Protein AF-A0A4W6CX32-F1 (afdb_monomer)

Foldseek 3Di:
DVLLPPPVVVVCVVPVDLCPVLVNVLSVLVVVLVVLLCLLVVLVVLLCPPPDPDPPVVCCVLNVLSVVLSVLVNVLSCVQSVVCNVPVPDGLCVDPVSVVVNVVSVVSSVVSVVVSVVSSVVSVVSSVVVVVVVVVVLVVDDPVVSVVSVVVVVVVVVVVVVVVVVVVVVVVVVVVVVVVVVVVVVVVVVVD

Mean predicted aligned error: 9.98 Å

Solvent-accessible surface area (backbone atoms only — not comparable to full-atom values): 10834 Å² total; per-residue (Å²): 110,74,80,74,71,54,71,63,70,65,55,50,78,81,41,91,58,80,60,53,64,60,52,51,53,51,55,51,49,54,50,51,47,51,51,54,45,48,52,52,52,56,46,49,53,68,53,35,82,82,79,62,86,86,56,71,75,74,49,45,62,62,45,47,43,48,55,48,28,48,50,50,49,50,53,48,51,47,59,55,57,51,48,36,71,80,33,79,82,60,54,54,74,78,37,75,66,44,35,55,53,50,52,50,50,53,52,54,32,50,53,37,53,51,54,49,51,55,51,50,52,50,45,51,53,51,36,53,51,51,52,54,58,48,59,74,55,44,84,82,47,61,68,73,61,42,54,53,53,51,51,54,54,47,53,53,52,50,55,52,49,55,49,52,50,51,52,49,50,53,52,51,52,50,51,53,50,51,64,58,46,52,62,51,53,54,56,51,69,76,74,111

Organism: Lates calcarifer (NCBI:txid8187)

InterPro domains:
  IPR009551 Protein wntless [PTHR13449] (1-180)
  IPR047843 Wntless-like, transmembrane domain [PF06664] (1-180)

Radius of gyration: 22.64 Å; Cα contacts (8 Å, |Δi|>4): 82; chains: 1; bounding box: 62×41×59 Å

Structure (mmCIF, N/CA/C/O backbone):
data_AF-A0A4W6CX32-F1
#
_entry.id   AF-A0A4W6CX32-F1
#
loop_
_atom_site.group_PDB
_atom_site.id
_atom_site.type_symbol
_atom_site.label_atom_id
_atom_site.label_alt_id
_atom_site.label_comp_id
_atom_site.label_asym_id
_atom_site.label_entity_id
_atom_site.label_seq_id
_atom_site.pdbx_PDB_ins_code
_atom_site.Cartn_x
_atom_site.Cartn_y
_atom_site.Cartn_z
_atom_site.occupancy
_atom_site.B_iso_or_equiv
_atom_site.auth_seq_id
_atom_site.auth_comp_id
_atom_site.auth_asym_id
_atom_site.auth_atom_id
_atom_site.pdbx_PDB_model_num
ATOM 1 N N . MET A 1 1 ? -9.555 -10.035 -4.864 1.00 56.34 1 MET A N 1
ATOM 2 C CA . MET A 1 1 ? -9.476 -11.481 -4.558 1.00 56.34 1 MET A CA 1
ATOM 3 C C . MET A 1 1 ? -9.787 -12.336 -5.776 1.00 56.34 1 MET A C 1
ATOM 5 O O . MET A 1 1 ? -8.928 -13.108 -6.162 1.00 56.34 1 MET A O 1
ATOM 9 N N . THR A 1 2 ? -10.938 -12.167 -6.438 1.00 63.59 2 THR A N 1
ATOM 10 C CA . THR A 1 2 ? -11.295 -12.941 -7.649 1.00 63.59 2 THR A CA 1
ATOM 11 C C . THR A 1 2 ? -10.277 -12.820 -8.781 1.00 63.59 2 THR A C 1
ATOM 13 O O . THR A 1 2 ? -9.952 -13.821 -9.397 1.00 63.59 2 THR A O 1
ATOM 16 N N . PHE A 1 3 ? -9.711 -11.631 -8.996 1.00 60.34 3 PHE A N 1
ATOM 17 C CA . PHE A 1 3 ? -8.706 -11.396 -10.038 1.00 60.34 3 PHE A CA 1
ATOM 18 C C . PHE A 1 3 ? -7.352 -12.096 -9.779 1.00 60.34 3 PHE A C 1
ATOM 20 O O . PHE A 1 3 ? -6.662 -12.444 -10.726 1.00 60.34 3 PHE A O 1
ATOM 27 N N . LEU A 1 4 ? -6.991 -12.348 -8.511 1.00 61.19 4 LEU A N 1
ATOM 28 C CA . LEU A 1 4 ? -5.746 -13.029 -8.104 1.00 61.19 4 LEU A CA 1
ATOM 29 C C . LEU A 1 4 ? -5.808 -14.547 -8.301 1.00 61.19 4 LEU A C 1
ATOM 31 O O . LEU A 1 4 ? -4.801 -15.158 -8.616 1.00 61.19 4 LEU A O 1
ATOM 35 N N . ASN A 1 5 ? -6.996 -15.132 -8.140 1.00 69.75 5 ASN A N 1
ATOM 36 C CA . ASN A 1 5 ? -7.218 -16.574 -8.258 1.00 69.75 5 ASN A CA 1
ATOM 37 C C . ASN A 1 5 ? -7.551 -17.025 -9.685 1.00 69.75 5 ASN A C 1
ATOM 39 O O . ASN A 1 5 ? -7.906 -18.187 -9.875 1.00 69.75 5 ASN A O 1
ATOM 43 N N . VAL A 1 6 ? -7.503 -16.131 -10.678 1.00 72.12 6 VAL A N 1
ATOM 44 C CA . VAL A 1 6 ? -7.654 -16.557 -12.071 1.00 72.12 6 VAL A CA 1
ATOM 45 C C . VAL A 1 6 ? -6.381 -17.318 -12.452 1.00 72.12 6 VAL A C 1
ATOM 47 O O . VAL A 1 6 ? -5.311 -16.712 -12.376 1.00 72.12 6 VAL A O 1
ATOM 50 N N . PRO A 1 7 ? -6.485 -18.599 -12.858 1.00 68.56 7 PRO A N 1
ATOM 51 C CA . PRO A 1 7 ? -5.348 -19.448 -13.205 1.00 68.56 7 PRO A CA 1
ATOM 52 C C . PRO A 1 7 ? -4.779 -19.065 -14.583 1.00 68.56 7 PRO A C 1
ATOM 54 O O . PRO A 1 7 ? -4.798 -19.856 -15.525 1.00 68.56 7 PRO A O 1
ATOM 57 N N . VAL A 1 8 ? -4.329 -17.816 -14.729 1.00 63.44 8 VAL A N 1
ATOM 58 C CA . VAL A 1 8 ? -3.745 -17.279 -15.972 1.00 63.44 8 VAL A CA 1
ATOM 59 C C . VAL A 1 8 ? -2.423 -17.983 -16.289 1.00 63.44 8 VAL A C 1
ATOM 61 O O . VAL A 1 8 ? -2.036 -18.088 -17.446 1.00 63.44 8 VAL A O 1
ATOM 64 N N . GLU A 1 9 ? -1.776 -18.564 -15.285 1.00 65.69 9 GLU A N 1
ATOM 65 C CA . GLU A 1 9 ? -0.532 -19.316 -15.413 1.00 65.69 9 GLU A CA 1
ATOM 66 C C . GLU A 1 9 ? -0.722 -20.593 -16.256 1.00 65.69 9 GLU A C 1
ATOM 68 O O . GLU A 1 9 ? 0.199 -21.033 -16.942 1.00 65.69 9 GLU A O 1
ATOM 73 N N . TRP A 1 10 ? -1.940 -21.151 -16.308 1.00 67.44 10 TRP A N 1
ATOM 74 C CA . TRP A 1 10 ? -2.248 -22.306 -17.161 1.00 67.44 10 TRP A CA 1
ATOM 75 C C . TRP A 1 10 ? -2.251 -21.963 -18.654 1.00 67.44 10 TRP A C 1
ATOM 77 O O . TRP A 1 10 ? -2.001 -22.840 -19.478 1.00 67.44 10 TRP A O 1
ATOM 87 N N . LEU A 1 11 ? -2.472 -20.695 -19.018 1.00 63.41 11 LEU A N 1
ATOM 88 C CA . LEU A 1 11 ? -2.321 -20.231 -20.402 1.00 63.41 11 LEU A CA 1
ATOM 89 C C . LEU A 1 11 ? -0.849 -20.214 -20.843 1.00 63.41 11 LEU A C 1
ATOM 91 O O . LEU A 1 11 ? -0.574 -20.418 -22.025 1.00 63.41 11 LEU A O 1
ATOM 95 N N . SER A 1 12 ? 0.096 -20.078 -19.907 1.00 62.12 12 SER A N 1
ATOM 96 C CA . SER A 1 12 ? 1.533 -20.140 -20.204 1.00 62.12 12 SER A CA 1
ATOM 97 C C . SER A 1 12 ? 2.043 -21.546 -20.527 1.00 62.12 12 SER A C 1
ATOM 99 O O . SER A 1 12 ? 3.142 -21.672 -21.060 1.00 62.12 12 SER A O 1
ATOM 101 N N . LEU A 1 13 ? 1.274 -22.605 -20.241 1.00 61.94 13 LEU A N 1
ATOM 102 C CA . LEU A 1 13 ? 1.626 -23.976 -20.641 1.00 61.94 13 LEU A CA 1
ATOM 103 C C . LEU A 1 13 ? 1.456 -24.209 -22.153 1.00 61.94 13 LEU A C 1
ATOM 105 O O . LEU A 1 13 ? 2.028 -25.157 -22.684 1.00 61.94 13 LEU A O 1
ATOM 109 N N . GLY A 1 14 ? 0.663 -23.373 -22.838 1.00 63.78 14 GLY A N 1
ATOM 110 C CA . GLY A 1 14 ? 0.417 -23.469 -24.283 1.00 63.78 14 GLY A CA 1
ATOM 111 C C . GLY A 1 14 ? 1.036 -22.345 -25.119 1.00 63.78 14 GLY A C 1
ATOM 112 O O . GLY A 1 14 ? 1.185 -22.506 -26.328 1.00 63.78 14 GLY A O 1
ATOM 113 N N . LEU A 1 15 ? 1.385 -21.212 -24.504 1.00 59.75 15 LEU A N 1
ATOM 114 C CA . LEU A 1 15 ? 1.969 -20.040 -25.159 1.00 59.75 15 LEU A CA 1
ATOM 115 C C . LEU A 1 15 ? 3.111 -19.498 -24.291 1.00 59.75 15 LEU A C 1
ATOM 117 O O . LEU A 1 15 ? 2.882 -19.112 -23.148 1.00 59.75 15 LEU A O 1
ATOM 121 N N . GLU A 1 16 ? 4.331 -19.431 -24.829 1.00 62.97 16 GLU A N 1
ATOM 122 C CA . GLU A 1 16 ? 5.480 -18.815 -24.149 1.00 62.97 16 GLU A CA 1
ATOM 123 C C . GLU A 1 16 ? 5.312 -17.285 -24.110 1.00 62.97 16 GLU A C 1
ATOM 125 O O . GLU A 1 16 ? 5.822 -16.544 -24.951 1.00 62.97 16 GLU A O 1
ATOM 130 N N . TRP A 1 17 ? 4.526 -16.787 -23.155 1.00 66.12 17 TRP A N 1
ATOM 131 C CA . TRP A 1 17 ? 4.308 -15.355 -22.966 1.00 66.12 17 TRP A CA 1
ATOM 132 C C . TRP A 1 17 ? 5.306 -14.769 -21.976 1.00 66.12 17 TRP A C 1
ATOM 134 O O . TRP A 1 17 ? 5.168 -14.894 -20.761 1.00 66.12 17 TRP A O 1
ATOM 144 N N . THR A 1 18 ? 6.273 -14.028 -22.508 1.00 67.88 18 THR A N 1
ATOM 145 C CA . THR A 1 18 ? 7.292 -13.317 -21.725 1.00 67.88 18 THR A CA 1
ATOM 146 C C . THR A 1 18 ? 6.691 -12.285 -20.752 1.00 67.88 18 THR A C 1
ATOM 148 O O . THR A 1 18 ? 7.249 -12.051 -19.684 1.00 67.88 18 THR A O 1
ATOM 151 N N . TRP A 1 19 ? 5.501 -11.740 -21.046 1.00 71.94 19 TRP A N 1
ATOM 152 C CA . TRP A 1 19 ? 4.783 -10.738 -20.233 1.00 71.94 19 TRP A CA 1
ATOM 153 C C . TRP A 1 19 ? 4.125 -11.286 -18.953 1.00 71.94 19 TRP A C 1
ATOM 155 O O . TRP A 1 19 ? 3.588 -10.500 -18.169 1.00 71.94 19 TRP A O 1
ATOM 165 N N . MET A 1 20 ? 4.137 -12.605 -18.725 1.00 75.25 20 MET A N 1
ATOM 166 C CA . MET A 1 20 ? 3.423 -13.222 -17.599 1.00 75.25 20 MET A CA 1
ATOM 167 C C . MET A 1 20 ? 3.922 -12.727 -16.234 1.00 75.25 20 MET A C 1
ATOM 169 O O . MET A 1 20 ? 3.110 -12.409 -15.369 1.00 75.25 20 MET A O 1
ATOM 173 N N . LEU A 1 21 ? 5.241 -12.592 -16.073 1.00 76.31 21 LEU A N 1
ATOM 174 C CA . LEU A 1 21 ? 5.864 -12.098 -14.839 1.00 76.31 21 LEU A CA 1
ATOM 175 C C . LEU A 1 21 ? 5.380 -10.684 -14.491 1.00 76.31 21 LEU A C 1
ATOM 177 O O . LEU A 1 21 ? 4.942 -10.428 -13.375 1.00 76.31 21 LEU A O 1
ATOM 181 N N . LEU A 1 22 ? 5.380 -9.788 -15.482 1.00 80.25 22 LEU A N 1
ATOM 182 C CA . LEU A 1 22 ? 4.948 -8.401 -15.311 1.00 80.25 22 LEU A CA 1
ATOM 183 C C . LEU A 1 22 ? 3.461 -8.320 -14.939 1.00 80.25 22 LEU A C 1
ATOM 185 O O . LEU A 1 22 ? 3.058 -7.516 -14.098 1.00 80.25 22 LEU A O 1
ATOM 189 N N . PHE A 1 23 ? 2.631 -9.160 -15.559 1.00 82.56 23 PHE A N 1
ATOM 190 C CA . PHE A 1 23 ? 1.206 -9.222 -15.250 1.00 82.56 23 PHE A CA 1
ATOM 191 C C . PHE A 1 23 ? 0.944 -9.696 -13.812 1.00 82.56 23 PHE A C 1
ATOM 193 O O . PHE A 1 23 ? 0.061 -9.158 -13.137 1.00 82.56 23 PHE A O 1
ATOM 200 N N . GLU A 1 24 ? 1.719 -10.667 -13.326 1.00 82.31 24 GLU A N 1
ATOM 201 C CA . GLU A 1 24 ? 1.629 -11.146 -11.949 1.00 82.31 24 GLU A CA 1
ATOM 202 C C . GLU A 1 24 ? 2.014 -10.061 -10.933 1.00 82.31 24 GLU A C 1
ATOM 204 O O . GLU A 1 24 ? 1.258 -9.830 -9.981 1.00 82.31 24 GLU A O 1
ATOM 209 N N . ASP A 1 25 ? 3.105 -9.325 -11.175 1.00 84.25 25 ASP A N 1
ATOM 210 C CA . ASP A 1 25 ? 3.525 -8.222 -10.302 1.00 84.25 25 ASP A CA 1
ATOM 211 C C . ASP A 1 25 ? 2.448 -7.129 -10.223 1.00 84.25 25 ASP A C 1
ATOM 213 O O . ASP A 1 25 ? 2.084 -6.678 -9.135 1.00 84.25 25 ASP A O 1
ATOM 217 N N . VAL A 1 26 ? 1.867 -6.736 -11.366 1.00 86.50 26 VAL A N 1
ATOM 218 C CA . VAL A 1 26 ? 0.794 -5.726 -11.424 1.00 86.50 26 VAL A CA 1
ATOM 219 C C . VAL A 1 26 ? -0.443 -6.203 -10.661 1.00 86.50 26 VAL A C 1
ATOM 221 O O . VAL A 1 26 ? -1.036 -5.447 -9.883 1.00 86.50 26 VAL A O 1
ATOM 224 N N . ARG A 1 27 ? -0.832 -7.470 -10.839 1.00 86.44 27 ARG A N 1
ATOM 225 C CA . ARG A 1 27 ? -1.966 -8.090 -10.140 1.00 86.44 27 ARG A CA 1
ATOM 226 C C . ARG A 1 27 ? -1.766 -8.062 -8.623 1.00 86.44 27 ARG A C 1
ATOM 228 O O . ARG A 1 27 ? -2.686 -7.696 -7.883 1.00 86.44 27 ARG A O 1
ATOM 235 N N . GLN A 1 28 ? -0.572 -8.416 -8.163 1.00 84.81 28 GLN A N 1
ATOM 236 C CA . GLN A 1 28 ? -0.207 -8.397 -6.752 1.00 84.81 28 GLN A CA 1
ATOM 237 C C . GLN A 1 28 ? -0.118 -6.960 -6.202 1.00 84.81 28 GLN A C 1
ATOM 239 O O . GLN A 1 28 ? -0.635 -6.682 -5.116 1.00 84.81 28 GLN A O 1
ATOM 244 N N . GLY A 1 29 ? 0.423 -6.017 -6.976 1.00 88.62 29 GLY A N 1
ATOM 245 C CA . GLY A 1 29 ? 0.491 -4.596 -6.628 1.00 88.62 29 GLY A CA 1
ATOM 246 C C . GLY A 1 29 ? -0.887 -3.956 -6.429 1.00 88.62 29 GLY A C 1
ATOM 247 O O . GLY A 1 29 ? -1.129 -3.295 -5.413 1.00 88.62 29 GLY A O 1
ATOM 248 N N . ILE A 1 30 ? -1.837 -4.213 -7.336 1.00 88.62 30 ILE A N 1
ATOM 249 C CA . ILE A 1 30 ? -3.231 -3.746 -7.210 1.00 88.62 30 ILE A CA 1
ATOM 250 C C . ILE A 1 30 ? -3.882 -4.313 -5.944 1.00 88.62 30 ILE A C 1
ATOM 252 O O . ILE A 1 30 ? -4.608 -3.607 -5.233 1.00 88.62 30 ILE A O 1
ATOM 256 N N . PHE A 1 31 ? -3.616 -5.582 -5.636 1.00 89.12 31 PHE A N 1
ATOM 257 C CA . PHE A 1 31 ? -4.140 -6.217 -4.437 1.00 89.12 31 PHE A CA 1
ATOM 258 C C . PHE A 1 31 ? -3.619 -5.558 -3.156 1.00 89.12 31 PHE A C 1
ATOM 260 O O . PHE A 1 31 ? -4.421 -5.210 -2.284 1.00 89.12 31 PHE A O 1
ATOM 267 N N . TYR A 1 32 ? -2.309 -5.319 -3.058 1.00 89.25 32 TYR A N 1
ATOM 268 C CA . TYR A 1 32 ? -1.724 -4.636 -1.905 1.00 89.25 32 TYR A CA 1
ATOM 269 C C . TYR A 1 32 ? -2.211 -3.194 -1.769 1.00 89.25 32 TYR A C 1
ATOM 271 O O . TYR A 1 32 ? -2.589 -2.788 -0.671 1.00 89.25 32 TYR A O 1
ATOM 279 N N . SER A 1 33 ? -2.302 -2.446 -2.873 1.00 90.00 33 SER A N 1
ATOM 280 C CA . SER A 1 33 ? -2.857 -1.086 -2.871 1.00 90.00 33 SER A CA 1
ATOM 281 C C . SER A 1 33 ? -4.304 -1.067 -2.355 1.00 90.00 33 SER A C 1
ATOM 283 O O . SER A 1 33 ? -4.655 -0.275 -1.479 1.00 90.00 33 SER A O 1
ATOM 285 N N . THR A 1 34 ? -5.133 -2.019 -2.797 1.00 89.88 34 THR A N 1
ATOM 286 C CA . THR A 1 34 ? -6.518 -2.175 -2.317 1.00 89.88 34 THR A CA 1
ATOM 287 C C . THR A 1 34 ? -6.570 -2.505 -0.825 1.00 89.88 34 THR A C 1
ATOM 289 O O . THR A 1 34 ? -7.379 -1.931 -0.095 1.00 89.88 34 THR A O 1
ATOM 292 N N . LEU A 1 35 ? -5.705 -3.408 -0.354 1.00 90.00 35 LEU A N 1
ATOM 293 C CA . LEU A 1 35 ? -5.627 -3.788 1.055 1.00 90.00 35 LEU A CA 1
ATOM 294 C C . LEU A 1 35 ? -5.217 -2.592 1.925 1.00 90.00 35 LEU A C 1
ATOM 296 O O . LEU A 1 35 ? -5.848 -2.339 2.948 1.00 90.00 35 LEU A O 1
ATOM 300 N N . PHE A 1 36 ? -4.225 -1.807 1.506 1.00 90.00 36 PHE A N 1
ATOM 301 C CA . PHE A 1 36 ? -3.807 -0.602 2.225 1.00 90.00 36 PHE A CA 1
ATOM 302 C C . PHE A 1 36 ? -4.898 0.477 2.264 1.00 90.00 36 PHE A C 1
ATOM 304 O O . PHE A 1 36 ? -5.175 1.042 3.326 1.00 90.00 36 PHE A O 1
ATOM 311 N N . CYS A 1 37 ? -5.596 0.706 1.149 1.00 89.62 37 CYS A N 1
ATOM 312 C CA . CYS A 1 37 ? -6.765 1.587 1.114 1.00 89.62 37 CYS A CA 1
ATOM 313 C C . CYS A 1 37 ? -7.873 1.106 2.064 1.00 89.62 37 CYS A C 1
ATOM 315 O O . CYS A 1 37 ? -8.440 1.908 2.810 1.00 89.62 37 CYS A O 1
ATOM 317 N N . PHE A 1 38 ? -8.148 -0.202 2.087 1.00 89.94 38 PHE A N 1
ATOM 318 C CA . PHE A 1 38 ? -9.113 -0.801 3.005 1.00 89.94 38 PHE A CA 1
ATOM 319 C C . PHE A 1 38 ? -8.757 -0.518 4.471 1.00 89.94 38 PHE A C 1
ATOM 321 O O . PHE A 1 38 ? -9.634 -0.106 5.226 1.00 89.94 38 PHE A O 1
ATOM 328 N N . TRP A 1 39 ? -7.490 -0.666 4.870 1.00 88.88 39 TRP A N 1
ATOM 329 C CA . TRP A 1 39 ? -7.057 -0.401 6.248 1.00 88.88 39 TRP A CA 1
ATOM 330 C C . TRP A 1 39 ? -7.263 1.050 6.676 1.00 88.88 39 TRP A C 1
ATOM 332 O O . TRP A 1 39 ? -7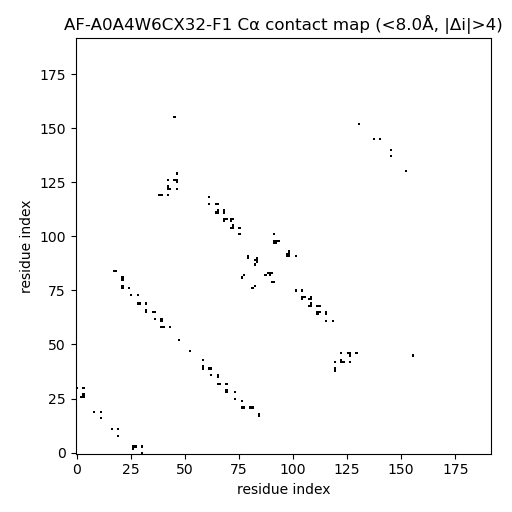.783 1.287 7.767 1.00 88.88 39 TRP A O 1
ATOM 342 N N . ILE A 1 40 ? -6.920 2.020 5.822 1.00 87.88 40 ILE A N 1
ATOM 343 C CA . ILE A 1 40 ? -7.165 3.441 6.116 1.00 87.88 40 ILE A CA 1
ATOM 344 C C . ILE A 1 40 ? -8.656 3.705 6.306 1.00 87.88 40 ILE A C 1
ATOM 346 O O . ILE A 1 40 ? -9.049 4.290 7.316 1.00 87.88 40 ILE A O 1
ATOM 350 N N . ILE A 1 41 ? -9.486 3.274 5.352 1.00 86.31 41 ILE A N 1
ATOM 351 C CA . ILE A 1 41 ? -10.928 3.542 5.381 1.00 86.31 41 ILE A CA 1
ATOM 352 C C . ILE A 1 41 ? -11.560 2.862 6.599 1.00 86.31 41 ILE A C 1
ATOM 354 O O . ILE A 1 41 ? -12.323 3.487 7.333 1.00 86.31 41 ILE A O 1
ATOM 358 N N . PHE A 1 42 ? -11.189 1.610 6.871 1.00 85.12 42 PHE A N 1
ATOM 359 C CA . PHE A 1 42 ? -11.695 0.847 8.007 1.00 85.12 42 PHE A CA 1
ATOM 360 C C . PHE A 1 42 ? -11.327 1.484 9.355 1.00 85.12 42 PHE A C 1
ATOM 362 O O . PHE A 1 42 ? -12.190 1.620 10.228 1.00 85.12 42 PHE A O 1
ATOM 369 N N . CYS A 1 43 ? -10.067 1.901 9.532 1.00 82.12 43 CYS A N 1
ATOM 370 C CA . CYS A 1 43 ? -9.624 2.606 10.736 1.00 82.12 43 CYS A CA 1
ATOM 371 C C . CYS A 1 43 ? -10.249 4.004 10.858 1.00 82.12 43 CYS A C 1
ATOM 373 O O . CYS A 1 43 ? -10.549 4.434 11.971 1.00 82.12 43 CYS A O 1
ATOM 375 N N . GLY A 1 44 ? -10.456 4.704 9.740 1.00 80.25 44 GLY A N 1
ATOM 376 C CA . GLY A 1 44 ? -11.073 6.031 9.698 1.00 80.25 44 GLY A CA 1
ATOM 377 C C . GLY A 1 44 ? -12.540 6.009 10.108 1.00 80.25 44 GLY A C 1
ATOM 378 O O . GLY A 1 44 ? -12.940 6.757 10.997 1.00 80.25 44 GLY A O 1
ATOM 379 N N . GLU A 1 45 ? -13.322 5.088 9.548 1.00 79.38 45 GLU A N 1
ATOM 380 C CA . GLU A 1 45 ? -14.741 4.935 9.889 1.00 79.38 45 GLU A CA 1
ATOM 381 C C . GLU A 1 45 ? -14.942 4.588 11.374 1.00 79.38 45 GLU A C 1
ATOM 383 O O . GLU A 1 45 ? -15.785 5.184 12.044 1.00 79.38 45 GLU A O 1
ATOM 388 N N . HIS A 1 46 ? -14.111 3.702 11.939 1.00 76.38 46 HIS A N 1
ATOM 389 C CA . HIS A 1 46 ? -14.178 3.359 13.368 1.00 76.38 46 HIS A CA 1
ATOM 390 C C . HIS A 1 46 ? -13.727 4.495 14.301 1.00 76.38 46 HIS A C 1
ATOM 392 O O . HIS A 1 46 ? -1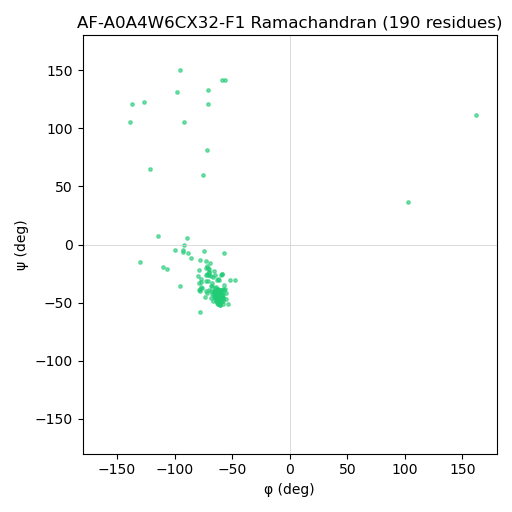4.100 4.504 15.475 1.00 76.38 46 HIS A O 1
ATOM 398 N N . LEU A 1 47 ? -12.940 5.458 13.810 1.00 70.06 47 LEU A N 1
ATOM 399 C CA . LEU A 1 47 ? -12.592 6.663 14.562 1.00 70.06 47 LEU A CA 1
ATOM 400 C C . LEU A 1 47 ? -13.755 7.672 14.581 1.00 70.06 47 LEU A C 1
ATOM 402 O O . LEU A 1 47 ? -13.976 8.337 15.595 1.00 70.06 47 LEU A O 1
ATOM 406 N N . MET A 1 48 ? -14.492 7.777 13.470 1.00 55.03 48 MET A N 1
ATOM 407 C CA . MET A 1 48 ? -15.462 8.848 13.214 1.00 55.03 48 MET A CA 1
ATOM 408 C C . MET A 1 48 ? -16.888 8.570 13.724 1.00 55.03 48 MET A C 1
ATOM 410 O O . MET A 1 48 ? -17.704 9.496 13.741 1.00 55.03 48 MET A O 1
ATOM 414 N N . ASP A 1 49 ? -17.188 7.357 14.211 1.00 57.66 49 ASP A N 1
ATOM 415 C CA . ASP A 1 49 ? -18.517 6.955 14.732 1.00 57.66 49 ASP A CA 1
ATOM 416 C C . ASP A 1 49 ? -19.033 7.843 15.894 1.00 57.66 49 ASP A C 1
ATOM 418 O O . ASP A 1 49 ? -20.185 7.756 16.311 1.00 57.66 49 ASP A O 1
ATOM 422 N N . GLN A 1 50 ? -18.199 8.755 16.407 1.00 53.25 50 GLN A N 1
ATOM 423 C CA . GLN A 1 50 ? -18.538 9.703 17.469 1.00 53.25 50 GLN A CA 1
ATOM 424 C C . GLN A 1 50 ? -18.734 11.170 17.040 1.00 53.25 50 GLN A C 1
ATOM 426 O O . GLN A 1 50 ? -19.366 11.891 17.807 1.00 53.25 50 GLN A O 1
ATOM 431 N N . SER A 1 51 ? -18.225 11.654 15.891 1.00 50.25 51 SER A N 1
ATOM 432 C CA . SER A 1 51 ? -18.063 13.118 15.704 1.00 50.25 51 SER A CA 1
ATOM 433 C C . SER A 1 51 ? -18.613 13.765 14.431 1.00 50.25 51 SER A C 1
ATOM 435 O O . SER A 1 51 ? -18.711 14.983 14.446 1.00 50.25 51 SER A O 1
ATOM 437 N N . GLN A 1 52 ? -18.967 13.044 13.368 1.00 47.78 52 GLN A N 1
ATOM 438 C CA . GLN A 1 52 ? -19.778 13.504 12.218 1.00 47.78 52 GLN A CA 1
ATOM 439 C C . GLN A 1 52 ? -19.528 12.508 11.090 1.00 47.78 52 GLN A C 1
ATOM 441 O O . GLN A 1 52 ? -18.432 12.438 10.533 1.00 47.78 52 GLN A O 1
ATOM 446 N N . ARG A 1 53 ? -20.556 11.732 10.745 1.00 45.28 53 ARG A N 1
ATOM 447 C CA . ARG A 1 53 ? -20.567 10.981 9.491 1.00 45.28 53 ARG A CA 1
ATOM 448 C C . ARG A 1 53 ? -20.434 11.984 8.346 1.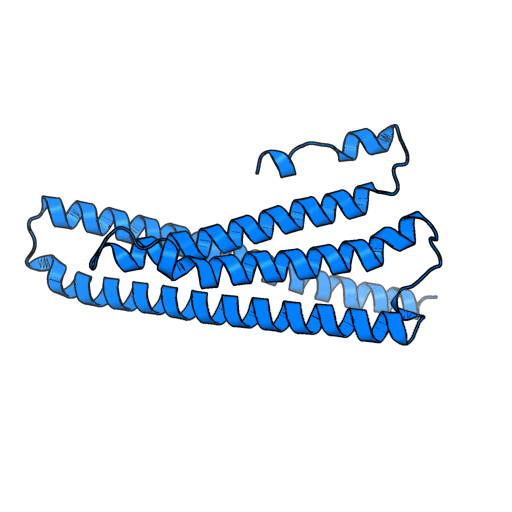00 45.28 53 ARG A C 1
ATOM 450 O O . ARG A 1 53 ? -21.075 13.030 8.393 1.00 45.28 53 ARG A O 1
ATOM 457 N N . ASN A 1 54 ? -19.671 11.616 7.317 1.00 49.19 54 ASN A N 1
ATOM 458 C CA . ASN A 1 54 ? -19.692 12.228 5.982 1.00 49.19 54 ASN A CA 1
ATOM 459 C C . ASN A 1 54 ? -18.573 13.217 5.588 1.00 49.19 54 ASN A C 1
ATOM 461 O O . ASN A 1 54 ? -18.801 14.125 4.791 1.00 49.19 54 ASN A O 1
ATOM 465 N N . ARG A 1 55 ? -17.326 12.998 6.023 1.00 60.12 55 ARG A N 1
ATOM 466 C CA . ARG A 1 55 ? -16.160 13.559 5.311 1.00 60.12 55 ARG A CA 1
ATOM 467 C C . ARG A 1 55 ? -15.190 12.475 4.846 1.00 60.12 55 ARG A C 1
ATOM 469 O O . ARG A 1 55 ? -14.026 12.476 5.228 1.00 60.12 55 ARG A O 1
ATOM 476 N N . LEU A 1 56 ? -15.642 11.614 3.929 1.00 57.41 56 LEU A N 1
ATOM 477 C CA . LEU A 1 56 ? -14.746 10.819 3.066 1.00 57.41 56 LEU A CA 1
ATOM 478 C C . LEU A 1 56 ? -13.644 11.699 2.434 1.00 57.41 56 LEU A C 1
ATOM 480 O O . LEU A 1 56 ? -12.507 11.266 2.277 1.00 57.41 56 LEU A O 1
ATOM 484 N N . SER A 1 57 ? -13.954 12.977 2.186 1.00 62.22 57 SER A N 1
ATOM 485 C CA . SER A 1 57 ? -13.004 13.996 1.729 1.00 62.22 57 SER A CA 1
ATOM 486 C C . SER A 1 57 ? -11.805 14.228 2.664 1.00 62.22 57 SER A C 1
ATOM 488 O O . SER A 1 57 ? -10.766 14.658 2.177 1.00 62.22 57 SER A O 1
ATOM 490 N N . VAL A 1 58 ? -11.903 13.957 3.973 1.00 70.06 58 VAL A N 1
ATOM 491 C CA . VAL A 1 58 ? -10.781 14.152 4.918 1.00 70.06 58 VAL A CA 1
ATOM 492 C C . VAL A 1 58 ? -9.698 13.088 4.720 1.00 70.06 58 VAL A C 1
ATOM 494 O O . VAL A 1 58 ? -8.515 13.380 4.876 1.00 70.06 58 VAL A O 1
ATOM 497 N N . TYR A 1 59 ? -10.081 11.876 4.312 1.00 72.50 59 TYR A N 1
ATOM 498 C CA . TYR A 1 59 ? -9.151 10.763 4.099 1.00 72.50 59 TYR A CA 1
ATOM 499 C C . TYR A 1 59 ? -8.650 10.661 2.654 1.00 72.50 59 TYR A C 1
ATOM 501 O O . TYR A 1 59 ? -7.759 9.861 2.372 1.00 72.50 59 TYR A O 1
ATOM 509 N N . TRP A 1 60 ? -9.167 11.494 1.743 1.00 80.50 60 TRP A N 1
ATOM 510 C CA . TRP A 1 60 ? -8.781 11.467 0.330 1.00 80.50 60 TRP A CA 1
ATOM 511 C C . TRP A 1 60 ? -7.290 11.757 0.122 1.00 80.50 60 TRP A C 1
ATOM 513 O O . TRP A 1 60 ? -6.680 11.165 -0.759 1.00 80.50 60 TRP A O 1
ATOM 523 N N . TRP A 1 61 ? -6.669 12.562 0.993 1.00 82.62 61 TRP A N 1
ATOM 524 C CA . TRP A 1 61 ? -5.218 12.771 0.969 1.00 82.62 61 TRP A CA 1
ATOM 525 C C . TRP A 1 61 ? -4.428 11.499 1.312 1.00 82.62 61 TRP A C 1
ATOM 527 O O . TRP A 1 61 ? -3.444 11.179 0.653 1.00 82.62 61 TRP A O 1
ATOM 537 N N . GLN A 1 62 ? -4.872 10.738 2.318 1.00 87.31 62 GLN A N 1
AT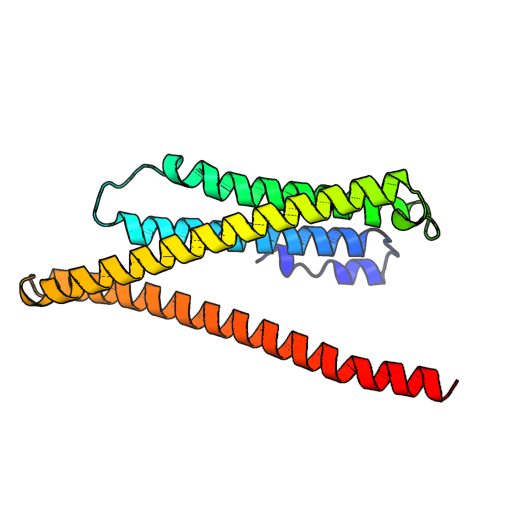OM 538 C CA . GLN A 1 62 ? -4.188 9.513 2.746 1.00 87.31 62 GLN A CA 1
ATOM 539 C C . GLN A 1 62 ? -4.361 8.387 1.721 1.00 87.31 62 GLN A C 1
ATOM 541 O O . GLN A 1 62 ? -3.401 7.695 1.397 1.00 87.31 62 GLN A O 1
ATOM 546 N N . VAL A 1 63 ? -5.571 8.235 1.176 1.00 88.12 63 VAL A N 1
ATOM 547 C CA . VAL A 1 63 ? -5.852 7.281 0.092 1.00 88.12 63 VAL A CA 1
ATOM 548 C C . VAL A 1 63 ? -5.108 7.687 -1.183 1.00 88.12 63 VAL A C 1
ATOM 550 O O . VAL A 1 63 ? -4.481 6.846 -1.820 1.00 88.12 63 VAL A O 1
ATOM 553 N N . GLY A 1 64 ? -5.102 8.980 -1.519 1.00 88.56 64 GLY A N 1
ATOM 554 C CA . GLY A 1 64 ? -4.349 9.525 -2.647 1.00 88.56 64 GLY A CA 1
ATOM 555 C C . GLY A 1 64 ? -2.853 9.239 -2.544 1.00 88.56 64 GLY A C 1
ATOM 556 O O . GLY A 1 64 ? -2.242 8.874 -3.540 1.00 88.56 64 GLY A O 1
ATOM 557 N N . LEU A 1 65 ? -2.277 9.298 -1.340 1.00 90.50 65 LEU A N 1
ATOM 558 C CA . LEU A 1 65 ? -0.872 8.968 -1.100 1.00 90.50 65 LEU A CA 1
ATOM 559 C C . LEU A 1 65 ? -0.554 7.484 -1.368 1.00 90.50 65 LEU A C 1
ATOM 561 O O . LEU A 1 65 ? 0.492 7.187 -1.941 1.00 90.50 65 LEU A O 1
ATOM 565 N N . VAL A 1 66 ? -1.462 6.560 -1.030 1.00 91.69 66 VAL A N 1
ATOM 566 C CA . VAL A 1 66 ? -1.319 5.119 -1.340 1.00 91.69 66 VAL A CA 1
ATOM 567 C C . VAL A 1 66 ? -1.425 4.860 -2.840 1.00 91.69 66 VAL A C 1
ATOM 569 O O . VAL A 1 66 ? -0.604 4.138 -3.412 1.00 91.69 66 VAL A O 1
ATOM 572 N N . VAL A 1 67 ? -2.418 5.461 -3.498 1.00 91.50 67 VAL A N 1
ATOM 573 C CA . VAL A 1 67 ? -2.610 5.321 -4.949 1.00 91.50 67 VAL A CA 1
ATOM 574 C C . VAL A 1 67 ? -1.431 5.930 -5.706 1.00 91.50 67 VAL A C 1
ATOM 576 O O . VAL A 1 67 ? -0.927 5.325 -6.649 1.00 91.50 6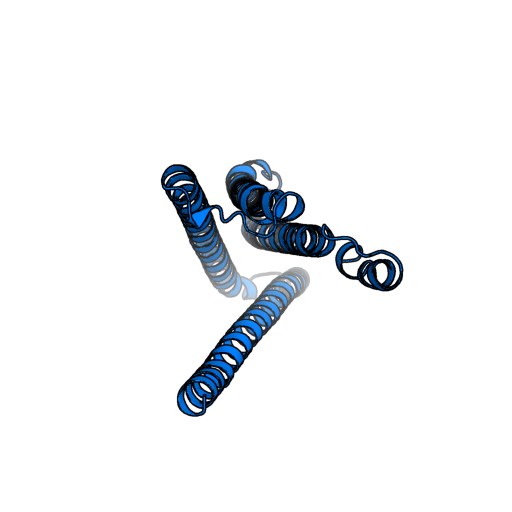7 VAL A O 1
ATOM 579 N N . PHE 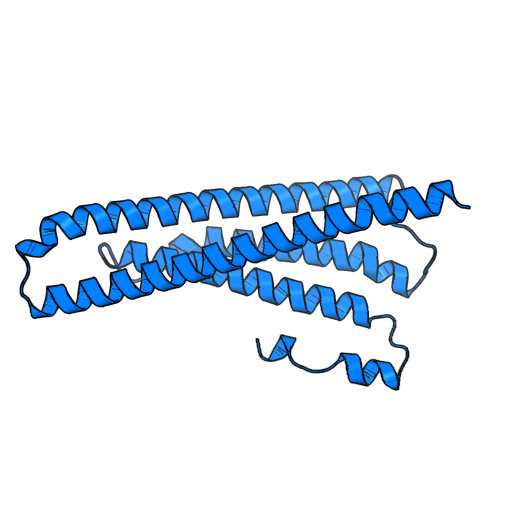A 1 68 ? -0.931 7.081 -5.261 1.00 92.25 68 PHE A N 1
ATOM 580 C CA . PHE A 1 68 ? 0.253 7.714 -5.829 1.00 92.25 68 PHE A CA 1
ATOM 581 C C . PHE A 1 68 ? 1.498 6.835 -5.660 1.00 92.25 68 PHE A C 1
ATOM 583 O O . PHE A 1 68 ? 2.157 6.531 -6.648 1.00 92.25 68 PHE A O 1
ATOM 590 N N . GLY A 1 69 ? 1.780 6.353 -4.444 1.00 91.75 69 GLY A N 1
ATOM 591 C CA . GLY A 1 69 ? 2.926 5.475 -4.183 1.00 91.75 69 GLY A CA 1
ATOM 592 C C . GLY A 1 69 ? 2.881 4.175 -4.992 1.00 91.75 69 GLY A C 1
ATOM 593 O O . GLY A 1 69 ? 3.884 3.774 -5.578 1.00 91.75 69 GLY A O 1
ATOM 594 N N . SER A 1 70 ? 1.703 3.552 -5.099 1.00 90.75 70 SER A N 1
ATOM 595 C CA . SER A 1 70 ? 1.521 2.347 -5.923 1.00 90.75 70 SER A CA 1
ATOM 596 C C . SER A 1 70 ? 1.635 2.622 -7.424 1.00 90.75 70 SER A C 1
ATOM 598 O O . SER A 1 70 ? 2.212 1.807 -8.134 1.00 90.75 70 SER A O 1
ATOM 600 N N . SER A 1 71 ? 1.177 3.779 -7.910 1.00 90.25 71 SER A N 1
ATOM 601 C CA . SER A 1 71 ? 1.361 4.180 -9.314 1.00 90.25 71 SER A CA 1
ATOM 602 C C . SER A 1 71 ? 2.837 4.412 -9.646 1.00 90.25 71 SER A C 1
ATOM 604 O O . SER A 1 71 ? 3.298 4.005 -10.707 1.00 90.25 71 SER A O 1
ATOM 606 N N . VAL A 1 72 ? 3.593 5.025 -8.728 1.00 91.81 72 VAL A N 1
ATOM 607 C CA . VAL A 1 72 ? 5.040 5.243 -8.871 1.00 91.81 72 VAL A CA 1
ATOM 608 C C . VAL A 1 72 ? 5.797 3.913 -8.946 1.00 91.81 72 VAL A C 1
ATOM 610 O O . VAL A 1 72 ? 6.624 3.742 -9.839 1.00 91.81 72 VAL A O 1
ATOM 613 N N . LEU A 1 73 ? 5.486 2.961 -8.058 1.00 8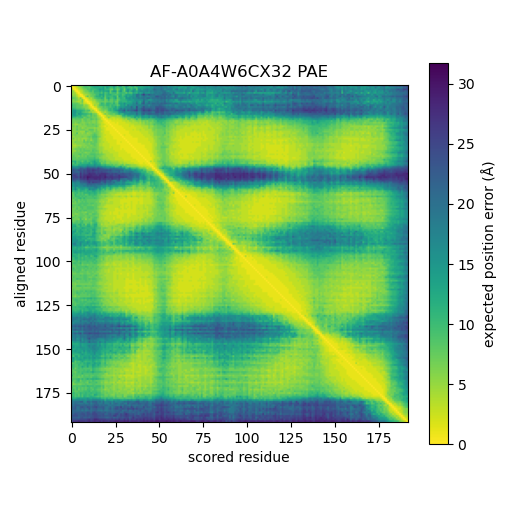9.12 73 LEU A N 1
ATOM 614 C CA . LEU A 1 73 ? 6.073 1.615 -8.093 1.00 89.12 73 LEU A CA 1
ATOM 615 C C . LEU A 1 73 ? 5.701 0.855 -9.370 1.00 89.12 73 LEU A C 1
ATOM 617 O O . LEU A 1 73 ? 6.561 0.231 -9.974 1.00 89.12 73 LEU A O 1
ATOM 621 N N . LEU A 1 74 ? 4.455 0.977 -9.832 1.00 90.12 74 LEU A N 1
ATOM 622 C CA . LEU A 1 74 ? 4.007 0.336 -11.066 1.00 90.12 74 LEU A CA 1
ATOM 623 C C . LEU A 1 74 ? 4.756 0.877 -12.292 1.00 90.12 74 LEU A C 1
ATOM 625 O O . LEU A 1 74 ? 5.160 0.102 -13.152 1.00 90.12 74 LEU A O 1
ATOM 629 N N . ILE A 1 75 ? 4.974 2.193 -12.379 1.00 88.88 75 ILE A N 1
ATOM 630 C CA . ILE A 1 75 ? 5.764 2.795 -13.468 1.00 88.88 75 ILE A CA 1
ATOM 631 C C . ILE A 1 75 ? 7.216 2.306 -13.417 1.00 88.88 75 ILE A C 1
ATOM 633 O O . ILE A 1 75 ? 7.810 2.047 -14.465 1.00 88.88 75 ILE A O 1
ATOM 637 N N . PHE A 1 76 ? 7.781 2.160 -12.218 1.00 89.19 76 PHE A N 1
ATOM 638 C CA . PHE A 1 76 ? 9.115 1.601 -12.031 1.00 89.19 76 PHE A CA 1
ATOM 639 C C . PHE A 1 76 ? 9.192 0.139 -12.504 1.00 89.19 76 PHE A C 1
ATOM 641 O O . PHE A 1 76 ? 10.034 -0.166 -13.346 1.00 89.19 76 PHE A O 1
ATOM 648 N N . ASP A 1 77 ? 8.269 -0.724 -12.071 1.00 87.44 77 ASP A N 1
ATOM 649 C CA . ASP A 1 77 ? 8.220 -2.136 -12.478 1.00 87.44 77 ASP A CA 1
ATOM 650 C C . ASP A 1 77 ? 8.013 -2.288 -13.996 1.00 87.44 77 ASP A C 1
ATOM 652 O O . ASP A 1 77 ? 8.657 -3.123 -14.633 1.00 87.44 77 ASP A O 1
ATOM 656 N N . LEU A 1 78 ? 7.177 -1.436 -14.607 1.00 85.12 78 LEU A N 1
ATOM 657 C CA . LEU A 1 78 ? 7.008 -1.372 -16.063 1.00 85.12 78 LEU A CA 1
ATOM 658 C C . LEU A 1 78 ? 8.287 -0.934 -16.784 1.00 85.12 78 LEU A C 1
ATOM 660 O O . LEU A 1 78 ? 8.561 -1.417 -17.877 1.00 85.12 78 LEU A O 1
ATOM 664 N N . SER A 1 79 ? 9.059 -0.017 -16.205 1.00 82.00 79 SER A N 1
ATOM 665 C CA . SER A 1 79 ? 10.285 0.493 -16.827 1.00 82.00 79 SER A CA 1
ATOM 666 C C . SER A 1 79 ? 11.439 -0.505 -16.717 1.00 82.00 79 SER A C 1
ATOM 668 O O . SER A 1 79 ? 12.211 -0.644 -17.661 1.00 82.00 79 SER A O 1
ATOM 670 N N . ASP A 1 80 ? 11.546 -1.217 -15.594 1.00 81.38 80 ASP A N 1
ATOM 671 C CA . ASP A 1 80 ? 12.590 -2.219 -15.366 1.00 81.38 80 ASP A CA 1
ATOM 672 C C . ASP A 1 80 ? 12.262 -3.527 -16.104 1.00 81.38 80 ASP A C 1
ATOM 674 O O . ASP A 1 80 ? 12.987 -3.947 -17.007 1.00 81.38 80 ASP A O 1
ATOM 678 N N . ARG A 1 81 ? 11.103 -4.136 -15.816 1.00 78.38 81 ARG A N 1
ATOM 679 C CA . ARG A 1 81 ? 10.709 -5.427 -16.406 1.00 78.38 81 ARG A CA 1
ATOM 680 C C . ARG A 1 81 ? 10.154 -5.305 -17.823 1.00 78.38 81 ARG A C 1
ATOM 682 O O . ARG A 1 81 ? 10.290 -6.245 -18.602 1.00 78.38 81 ARG A O 1
ATOM 689 N N . GLY A 1 82 ? 9.560 -4.168 -18.191 1.00 80.00 82 GLY A N 1
ATOM 690 C CA . GLY A 1 82 ? 9.009 -3.962 -19.535 1.00 80.00 82 GLY A CA 1
ATOM 691 C C . GLY A 1 82 ? 10.077 -3.911 -20.625 1.00 80.00 82 GLY A C 1
ATOM 692 O O . GLY A 1 82 ? 9.853 -4.398 -21.731 1.00 80.00 82 GLY A O 1
ATOM 693 N N . VAL A 1 83 ? 11.267 -3.387 -20.319 1.00 75.44 83 VAL A N 1
ATOM 694 C CA . VAL A 1 83 ? 12.363 -3.329 -21.299 1.00 75.44 83 VAL A CA 1
ATOM 695 C C . VAL A 1 83 ? 13.041 -4.694 -21.466 1.00 75.44 83 VAL A C 1
ATOM 697 O O . VAL A 1 83 ? 13.440 -5.037 -22.585 1.00 75.44 83 VAL A O 1
ATOM 700 N N . HIS A 1 84 ? 13.059 -5.531 -20.419 1.00 73.81 84 HIS A N 1
ATOM 701 C CA . HIS A 1 84 ? 13.537 -6.921 -20.500 1.00 73.81 84 HIS A CA 1
ATOM 702 C C . HIS A 1 84 ? 12.761 -7.773 -21.519 1.00 73.81 84 HIS A C 1
ATOM 704 O O . HIS A 1 84 ? 13.312 -8.719 -22.076 1.00 73.81 84 HIS A O 1
ATOM 710 N N . LEU A 1 85 ? 11.508 -7.414 -21.821 1.00 69.88 85 LEU A N 1
ATOM 711 C CA . LEU A 1 85 ? 10.654 -8.129 -22.780 1.00 69.88 85 LEU A CA 1
ATOM 712 C C . LEU A 1 85 ? 11.087 -7.919 -24.232 1.00 69.88 85 LEU A C 1
ATOM 714 O O . LEU A 1 85 ? 10.822 -8.768 -25.079 1.00 69.88 85 LEU A O 1
ATOM 718 N N . THR A 1 86 ? 11.751 -6.795 -24.514 1.00 74.88 86 THR A N 1
ATOM 719 C CA . THR A 1 86 ? 12.309 -6.500 -25.841 1.00 74.88 86 THR A CA 1
ATOM 720 C C . THR A 1 86 ? 13.783 -6.893 -25.922 1.00 74.88 86 THR A C 1
ATOM 722 O O . THR A 1 86 ? 14.230 -7.358 -26.965 1.00 74.88 86 THR A O 1
ATOM 725 N N . ASN A 1 87 ? 14.541 -6.730 -24.831 1.00 76.06 87 ASN A N 1
ATOM 726 C CA . ASN A 1 87 ? 15.960 -7.076 -24.767 1.00 76.06 87 ASN A CA 1
ATOM 727 C C . ASN A 1 87 ? 16.300 -7.760 -23.429 1.00 76.06 87 ASN A C 1
ATOM 729 O O . ASN A 1 87 ? 16.451 -7.064 -22.425 1.00 76.06 87 ASN A O 1
ATOM 733 N N . PRO A 1 88 ? 16.513 -9.087 -23.399 1.00 74.88 88 PRO A N 1
ATOM 734 C CA . PRO A 1 88 ? 16.756 -9.826 -22.155 1.00 74.88 88 PRO A CA 1
ATOM 735 C C . PRO A 1 88 ? 18.112 -9.516 -21.496 1.00 74.88 88 PRO A C 1
ATOM 737 O O . PRO A 1 88 ? 18.307 -9.822 -20.327 1.00 74.88 88 PRO A O 1
ATOM 740 N N . PHE A 1 89 ? 19.047 -8.901 -22.231 1.00 76.31 89 PHE A N 1
ATOM 741 C CA . PHE A 1 89 ? 20.361 -8.482 -21.719 1.00 76.31 89 PHE A CA 1
ATOM 742 C C . PHE A 1 89 ? 20.433 -6.996 -21.357 1.00 76.31 89 PHE A C 1
ATOM 744 O O . PHE A 1 89 ? 21.467 -6.526 -20.881 1.00 76.31 89 PHE A O 1
ATOM 751 N N . TYR A 1 90 ? 19.372 -6.231 -21.620 1.00 71.88 90 TYR A N 1
ATOM 752 C CA . TYR A 1 90 ? 19.317 -4.848 -21.172 1.00 71.88 90 TYR A CA 1
ATOM 753 C C . TYR A 1 90 ? 19.153 -4.846 -19.657 1.00 71.88 90 TYR A C 1
ATOM 755 O O . TYR A 1 90 ? 18.318 -5.567 -19.144 1.00 71.88 90 TYR A O 1
ATOM 763 N N . SER A 1 91 ? 19.929 -4.044 -18.941 1.00 76.31 91 SER A N 1
ATOM 764 C CA . SER A 1 91 ? 19.715 -3.820 -17.515 1.00 76.31 91 SER A CA 1
ATOM 765 C C . SER A 1 91 ? 19.618 -2.323 -17.298 1.00 76.31 91 SER A C 1
ATOM 767 O O . SER A 1 91 ? 20.546 -1.582 -17.632 1.00 76.31 91 SER A O 1
ATOM 769 N N . VAL A 1 92 ? 18.506 -1.874 -16.718 1.00 76.69 92 VAL A N 1
ATOM 770 C CA . VAL A 1 92 ? 18.304 -0.474 -16.310 1.00 76.69 92 VAL A CA 1
ATOM 771 C C . VAL A 1 92 ? 19.460 0.026 -15.434 1.00 76.69 92 VAL A C 1
ATOM 773 O O . VAL A 1 92 ? 19.836 1.197 -15.509 1.00 76.69 92 VAL A O 1
ATOM 776 N N . TRP A 1 93 ? 20.067 -0.881 -14.666 1.00 79.19 93 TRP A N 1
ATOM 777 C CA . TRP A 1 93 ? 21.158 -0.614 -13.733 1.00 79.19 93 TRP A CA 1
ATOM 778 C C . TRP A 1 93 ? 22.531 -0.457 -14.399 1.00 79.19 93 TRP A C 1
ATOM 780 O O . TRP A 1 93 ? 23.470 0.033 -13.770 1.00 79.19 93 TRP A O 1
ATOM 790 N N . ALA A 1 94 ? 22.664 -0.844 -15.672 1.00 81.81 94 ALA A N 1
ATOM 791 C CA . ALA A 1 94 ? 23.908 -0.698 -16.427 1.00 81.81 94 ALA A CA 1
ATOM 792 C C . ALA A 1 94 ? 24.127 0.738 -16.939 1.00 81.81 94 ALA A C 1
ATOM 794 O O . ALA A 1 94 ? 25.258 1.131 -17.216 1.00 81.81 94 ALA A O 1
ATOM 795 N N . SER A 1 95 ? 23.061 1.536 -17.068 1.00 84.31 95 SER A N 1
ATOM 796 C CA . SER A 1 95 ? 23.143 2.934 -17.499 1.00 84.31 95 SER A CA 1
ATOM 797 C C . SER A 1 95 ? 23.123 3.879 -16.299 1.00 84.31 95 SER A C 1
ATOM 799 O O . SER A 1 95 ? 22.223 3.809 -15.467 1.00 84.31 95 SER A O 1
ATOM 801 N N . GLU A 1 96 ? 24.051 4.841 -16.240 1.00 85.50 96 GLU A N 1
ATOM 802 C CA . GLU A 1 96 ? 24.092 5.833 -15.152 1.00 85.50 96 GLU A CA 1
ATOM 803 C C . GLU A 1 96 ? 22.789 6.635 -15.010 1.00 85.50 96 GLU A C 1
ATOM 805 O O . GLU A 1 96 ? 22.391 6.995 -13.901 1.00 85.50 96 GLU A O 1
ATOM 810 N N . ILE A 1 97 ? 22.121 6.927 -16.130 1.00 85.81 97 ILE A N 1
ATOM 811 C CA . ILE A 1 97 ? 20.860 7.678 -16.146 1.00 85.81 97 ILE A CA 1
ATOM 812 C C . ILE A 1 97 ? 19.722 6.788 -15.631 1.00 85.81 97 ILE A C 1
ATOM 814 O O . ILE A 1 97 ? 18.954 7.221 -14.770 1.00 85.81 97 ILE A O 1
ATOM 818 N N . GLY A 1 98 ? 19.651 5.538 -16.104 1.00 84.69 98 GLY A N 1
ATOM 819 C CA . GLY A 1 98 ? 18.646 4.556 -15.682 1.00 84.69 98 GLY A CA 1
ATOM 820 C C . GLY A 1 98 ? 18.717 4.252 -14.185 1.00 84.69 98 GLY A C 1
ATOM 821 O O . GLY A 1 98 ? 17.698 4.305 -13.495 1.00 84.69 98 GLY A O 1
ATOM 822 N N . THR A 1 99 ? 19.925 4.059 -13.653 1.00 87.06 99 THR A N 1
ATOM 823 C CA . THR A 1 99 ? 20.167 3.839 -12.221 1.00 87.06 99 THR A CA 1
ATOM 824 C C . THR A 1 99 ? 19.723 5.030 -11.370 1.00 87.06 99 THR A C 1
ATOM 826 O O . THR A 1 99 ? 19.011 4.850 -10.382 1.00 87.06 99 THR A O 1
ATOM 829 N N . LYS A 1 100 ? 20.082 6.266 -11.751 1.00 89.56 100 LYS A N 1
ATOM 830 C CA . LYS A 1 100 ? 19.684 7.480 -11.007 1.00 89.56 100 LYS A CA 1
ATOM 831 C C . LYS A 1 100 ? 18.163 7.650 -10.956 1.00 89.56 100 LYS A C 1
ATOM 833 O O . LYS A 1 100 ? 17.611 7.964 -9.899 1.00 89.56 100 LYS A O 1
ATOM 838 N N . VAL A 1 101 ? 17.485 7.421 -12.079 1.00 88.31 101 VAL A N 1
ATOM 839 C CA . VAL A 1 101 ? 16.018 7.489 -12.172 1.00 88.31 101 VAL A CA 1
ATOM 840 C C . VAL A 1 101 ? 15.365 6.397 -11.316 1.00 88.31 101 VAL A C 1
ATOM 842 O O . VAL A 1 101 ? 14.473 6.689 -10.522 1.00 88.31 101 VAL A O 1
ATOM 845 N N . SER A 1 102 ? 15.867 5.166 -11.394 1.00 88.75 102 SER A N 1
ATOM 846 C CA . SER A 1 102 ? 15.369 4.014 -10.631 1.00 88.75 102 SER A CA 1
ATOM 847 C C . SER A 1 102 ? 15.486 4.200 -9.123 1.00 88.75 102 SER A C 1
ATOM 849 O O . SER A 1 102 ? 14.511 4.036 -8.391 1.00 88.75 102 SER A O 1
ATOM 851 N N . ILE A 1 103 ? 16.654 4.640 -8.649 1.00 90.19 103 ILE A N 1
ATOM 852 C CA . ILE A 1 103 ? 16.875 4.951 -7.231 1.00 90.19 103 ILE A CA 1
ATOM 853 C C . ILE A 1 103 ? 15.917 6.055 -6.768 1.00 90.19 103 ILE A C 1
ATOM 855 O O . ILE A 1 103 ? 15.365 5.969 -5.672 1.00 90.19 103 ILE A O 1
ATOM 859 N N . THR A 1 104 ? 15.665 7.065 -7.606 1.00 91.81 104 THR A N 1
ATOM 860 C CA . THR A 1 104 ? 14.719 8.142 -7.282 1.00 91.81 104 THR A CA 1
ATOM 861 C C . THR A 1 104 ? 13.303 7.596 -7.078 1.00 91.81 104 THR A C 1
ATOM 863 O O . THR A 1 104 ? 12.664 7.932 -6.081 1.00 91.81 104 THR A O 1
ATOM 866 N N . PHE A 1 105 ? 12.825 6.710 -7.958 1.00 91.12 105 PHE A N 1
ATOM 867 C CA . PHE A 1 105 ? 11.513 6.073 -7.802 1.00 91.12 105 PHE A CA 1
ATOM 868 C C . PHE A 1 105 ? 11.413 5.234 -6.525 1.00 91.12 105 PHE A C 1
ATOM 870 O O . PHE A 1 105 ? 10.433 5.367 -5.787 1.00 91.12 105 PHE A O 1
ATOM 877 N N . ILE A 1 106 ? 12.444 4.442 -6.215 1.00 91.38 106 ILE A N 1
ATOM 878 C CA . ILE A 1 106 ? 12.500 3.629 -4.991 1.00 91.38 106 ILE A CA 1
ATOM 879 C C . ILE A 1 106 ? 12.447 4.519 -3.741 1.00 91.38 106 ILE A C 1
ATOM 881 O O . ILE A 1 106 ? 11.688 4.236 -2.814 1.00 91.38 106 ILE A O 1
ATOM 885 N N . ILE A 1 107 ? 13.203 5.622 -3.713 1.00 93.44 107 ILE A N 1
ATOM 886 C CA . ILE A 1 107 ? 13.209 6.561 -2.580 1.00 93.44 107 ILE A CA 1
ATOM 887 C C . ILE A 1 107 ? 11.831 7.210 -2.402 1.00 93.44 107 ILE A C 1
ATOM 889 O O . ILE A 1 107 ? 11.310 7.251 -1.285 1.00 93.44 107 ILE A O 1
ATOM 893 N N . VAL A 1 108 ? 11.214 7.690 -3.486 1.00 93.38 108 VAL A N 1
ATOM 894 C CA . VAL A 1 108 ? 9.880 8.315 -3.445 1.00 93.38 108 VAL A CA 1
ATOM 895 C C . VAL A 1 108 ? 8.827 7.322 -2.947 1.00 93.38 108 VAL A C 1
ATOM 897 O O . VAL A 1 108 ? 8.031 7.656 -2.063 1.00 93.38 108 VAL A O 1
ATOM 900 N N . ALA A 1 109 ? 8.854 6.087 -3.451 1.00 90.75 109 ALA A N 1
ATOM 901 C CA . ALA A 1 109 ? 7.976 5.023 -2.988 1.00 90.75 109 ALA A CA 1
ATOM 902 C C . ALA A 1 109 ? 8.199 4.713 -1.499 1.00 90.75 109 ALA A C 1
ATOM 904 O O . ALA A 1 109 ? 7.233 4.668 -0.734 1.00 90.75 109 ALA A O 1
ATOM 905 N N . GLY A 1 110 ? 9.453 4.603 -1.053 1.00 91.62 110 GLY A N 1
ATOM 906 C CA . GLY A 1 110 ? 9.800 4.384 0.352 1.00 91.62 110 GLY A CA 1
ATOM 907 C C . GLY A 1 110 ? 9.264 5.481 1.275 1.00 91.62 110 GLY A C 1
ATOM 908 O O . GLY A 1 110 ? 8.632 5.183 2.290 1.00 91.62 110 GLY A O 1
ATOM 909 N N . ILE A 1 111 ? 9.423 6.754 0.898 1.00 93.62 111 ILE A N 1
ATOM 910 C CA . ILE A 1 111 ? 8.868 7.888 1.655 1.00 93.62 111 ILE A CA 1
ATOM 911 C C . ILE A 1 111 ? 7.339 7.786 1.736 1.00 93.62 111 ILE A C 1
ATOM 913 O O . ILE A 1 111 ? 6.771 7.981 2.813 1.00 93.62 111 ILE A O 1
ATOM 917 N N . SER A 1 112 ? 6.666 7.436 0.635 1.00 92.38 112 SER A N 1
ATOM 918 C CA . SER A 1 112 ? 5.207 7.274 0.625 1.00 92.38 112 SER A CA 1
ATOM 919 C C . SER A 1 112 ? 4.738 6.150 1.563 1.00 92.38 112 SER A C 1
ATOM 921 O O . SER A 1 112 ? 3.832 6.357 2.370 1.00 92.38 112 SER A O 1
ATOM 923 N N . VAL A 1 113 ? 5.411 4.995 1.566 1.00 90.69 113 VAL A N 1
ATOM 924 C CA . VAL A 1 113 ? 5.083 3.871 2.459 1.00 90.69 113 VAL A CA 1
ATOM 925 C C . VAL A 1 113 ? 5.326 4.241 3.924 1.00 90.69 113 VAL A C 1
ATOM 927 O O . VAL A 1 113 ? 4.497 3.938 4.784 1.00 90.69 113 VAL A O 1
ATOM 930 N N . CYS A 1 114 ? 6.410 4.961 4.222 1.00 92.00 114 CYS A N 1
ATOM 931 C CA . CYS A 1 114 ? 6.696 5.456 5.568 1.00 92.00 114 CYS A CA 1
ATOM 932 C C . CYS A 1 114 ? 5.619 6.430 6.070 1.00 92.00 114 CYS A C 1
ATOM 934 O O . CYS A 1 114 ? 5.125 6.286 7.192 1.00 92.00 114 CYS A O 1
ATOM 936 N N . LEU A 1 115 ? 5.213 7.401 5.245 1.00 91.62 115 LEU A N 1
ATOM 937 C CA . LEU A 1 115 ? 4.141 8.343 5.584 1.00 91.62 115 LEU A CA 1
ATOM 938 C C . LEU A 1 115 ? 2.802 7.625 5.793 1.00 91.62 115 LEU A C 1
ATOM 940 O O . LEU A 1 115 ? 2.088 7.925 6.756 1.00 91.62 115 LEU A O 1
ATOM 944 N N . TYR A 1 116 ? 2.490 6.647 4.941 1.00 91.25 116 TYR A N 1
ATOM 945 C CA . TYR A 1 116 ? 1.326 5.778 5.094 1.00 91.25 116 TYR A CA 1
ATOM 946 C C . TYR A 1 116 ? 1.347 5.037 6.440 1.00 91.25 116 TYR A C 1
ATOM 948 O O . TYR A 1 116 ? 0.379 5.112 7.201 1.00 91.25 116 TYR A O 1
ATOM 956 N N . PHE A 1 117 ? 2.460 4.380 6.777 1.00 90.12 117 PHE A N 1
ATOM 957 C CA . PHE A 1 117 ? 2.589 3.602 8.008 1.00 90.12 117 PHE A CA 1
ATOM 958 C C . PHE A 1 117 ? 2.436 4.472 9.262 1.00 90.12 117 PHE A C 1
ATOM 960 O O . PHE A 1 117 ? 1.681 4.127 10.172 1.00 90.12 117 PHE A O 1
ATOM 967 N N . LEU A 1 118 ? 3.082 5.643 9.299 1.00 90.06 118 LEU A N 1
ATOM 968 C CA . LEU A 1 118 ? 2.942 6.595 10.407 1.00 90.06 118 LEU A CA 1
ATOM 969 C C . LEU A 1 118 ? 1.497 7.089 10.566 1.00 90.06 118 LEU A C 1
ATOM 971 O O . LEU A 1 118 ? 0.998 7.201 11.691 1.00 90.06 118 LEU A O 1
ATOM 975 N N . SER A 1 119 ? 0.817 7.368 9.452 1.00 87.19 119 SER A N 1
ATOM 976 C CA . SER A 1 119 ? -0.590 7.773 9.445 1.00 87.19 119 SER A CA 1
ATOM 977 C C . SER A 1 119 ? -1.494 6.670 10.000 1.00 87.19 119 SER A C 1
ATOM 979 O O . SER A 1 119 ? -2.313 6.927 10.888 1.00 87.19 119 SER A O 1
ATOM 981 N N . LEU A 1 120 ? -1.301 5.430 9.542 1.00 88.12 120 LEU A N 1
ATOM 982 C CA . LEU A 1 120 ? -2.063 4.272 10.001 1.00 88.12 120 LEU A CA 1
ATOM 983 C C . LEU A 1 120 ? -1.852 4.028 11.502 1.00 88.12 120 LEU A C 1
ATOM 985 O O . LEU A 1 120 ? -2.824 3.924 12.250 1.00 88.12 120 LEU A O 1
ATOM 989 N N . CYS A 1 121 ? -0.602 4.033 11.971 1.00 88.06 121 CYS A N 1
ATOM 990 C CA . CYS A 1 121 ? -0.263 3.882 13.388 1.00 88.06 121 CYS A CA 1
ATOM 991 C C . CYS A 1 121 ? -0.921 4.961 14.260 1.00 88.06 121 CYS A C 1
ATOM 993 O O . CYS A 1 121 ? -1.482 4.648 15.314 1.00 88.06 121 CYS A O 1
ATOM 995 N N . ARG A 1 122 ? -0.920 6.227 13.815 1.00 86.94 122 ARG A N 1
ATOM 996 C CA . ARG A 1 122 ? -1.624 7.307 14.525 1.00 86.94 122 ARG A CA 1
ATOM 997 C C . ARG A 1 122 ? -3.126 7.060 14.610 1.00 86.94 122 ARG A C 1
ATOM 999 O O . ARG A 1 122 ? -3.692 7.231 15.690 1.00 86.94 122 ARG A O 1
ATOM 1006 N N . MET A 1 123 ? -3.768 6.665 13.510 1.00 84.50 123 MET A N 1
ATOM 1007 C CA . MET A 1 123 ? -5.210 6.392 13.487 1.00 84.50 123 MET A CA 1
ATOM 1008 C C . MET A 1 123 ? -5.567 5.227 14.404 1.00 84.50 123 MET A C 1
ATOM 1010 O O . MET A 1 123 ? -6.459 5.361 15.237 1.00 84.50 123 MET A O 1
ATOM 1014 N N . VAL A 1 124 ? -4.818 4.126 14.330 1.00 85.88 124 VAL A N 1
ATOM 1015 C CA . VAL A 1 124 ? -4.996 2.957 15.199 1.00 85.88 124 VAL A CA 1
ATOM 1016 C C . VAL A 1 124 ? -4.850 3.342 16.671 1.00 85.88 124 VAL A C 1
ATOM 1018 O O . VAL A 1 124 ? -5.726 3.034 17.479 1.00 85.88 124 VAL A O 1
ATOM 1021 N N . HIS A 1 125 ? -3.796 4.080 17.027 1.00 84.25 125 HIS A N 1
ATOM 1022 C CA . HIS A 1 125 ? -3.591 4.537 18.400 1.00 84.25 125 HIS A CA 1
ATOM 1023 C C . HIS A 1 125 ? -4.721 5.463 18.882 1.00 84.25 125 HIS A C 1
ATOM 1025 O O . HIS A 1 125 ? -5.183 5.349 20.019 1.00 84.25 125 HIS A O 1
ATOM 1031 N N . CYS A 1 126 ? -5.214 6.352 18.016 1.00 82.75 126 CYS A N 1
ATOM 1032 C CA . CYS A 1 126 ? -6.349 7.218 18.323 1.00 82.75 126 CYS A CA 1
ATOM 1033 C C . CYS A 1 126 ? -7.634 6.408 18.565 1.00 82.75 126 CYS A C 1
ATOM 1035 O O . CYS A 1 126 ? -8.327 6.643 19.556 1.00 82.75 126 CYS A O 1
ATOM 1037 N N . VAL A 1 127 ? -7.904 5.395 17.733 1.00 83.19 127 VAL A N 1
ATOM 1038 C CA . VAL A 1 127 ? -9.046 4.483 17.903 1.00 83.19 127 VAL A CA 1
ATOM 1039 C C . VAL A 1 127 ? -8.948 3.726 19.229 1.00 83.19 127 VAL A C 1
ATOM 1041 O O . VAL A 1 127 ? -9.923 3.688 19.978 1.00 83.19 127 VAL A O 1
ATOM 1044 N N . PHE A 1 128 ? -7.772 3.197 19.585 1.00 81.25 128 PHE A N 1
ATOM 1045 C CA . PHE A 1 128 ? -7.575 2.533 20.877 1.00 81.25 128 PHE A CA 1
ATOM 1046 C C . PHE A 1 128 ? -7.815 3.469 22.066 1.00 81.25 128 PHE A C 1
ATOM 1048 O O . PHE A 1 128 ? -8.496 3.078 23.016 1.00 81.25 128 PHE A O 1
ATOM 1055 N N . ARG A 1 129 ? -7.323 4.714 22.008 1.00 81.12 129 ARG A N 1
ATOM 1056 C CA . ARG A 1 129 ? -7.579 5.720 23.053 1.00 81.12 129 ARG A CA 1
ATOM 1057 C C . ARG A 1 129 ? -9.062 6.076 23.158 1.00 81.12 129 ARG A C 1
ATOM 1059 O O . ARG A 1 129 ? -9.580 6.156 24.270 1.00 81.12 129 ARG A O 1
ATOM 1066 N N . ASN A 1 130 ? -9.748 6.256 22.029 1.00 79.31 130 ASN A N 1
ATOM 1067 C CA . ASN A 1 130 ? -11.170 6.604 22.000 1.00 79.31 130 ASN A CA 1
ATOM 1068 C C . ASN A 1 130 ? -12.034 5.465 22.568 1.00 79.31 130 ASN A C 1
ATOM 1070 O O . ASN A 1 130 ? -12.885 5.692 23.427 1.00 79.31 130 ASN A O 1
ATOM 1074 N N . ILE A 1 131 ? -11.753 4.219 22.170 1.00 76.94 131 ILE A N 1
ATOM 1075 C CA . ILE A 1 131 ? -12.411 3.031 22.727 1.00 76.94 131 ILE A CA 1
ATOM 1076 C C . ILE A 1 131 ? -12.144 2.923 24.232 1.00 76.94 131 ILE A C 1
ATOM 1078 O O . ILE A 1 131 ? -13.081 2.683 24.991 1.00 76.94 131 ILE A O 1
ATOM 1082 N N . GLY A 1 132 ? -10.900 3.135 24.676 1.00 72.38 132 GLY A N 1
ATOM 1083 C CA . GLY A 1 132 ? -10.534 3.116 26.094 1.00 72.38 132 GLY A CA 1
ATOM 1084 C C . GLY A 1 132 ? -11.324 4.132 26.924 1.00 72.38 132 GLY A C 1
ATOM 1085 O O . GLY A 1 132 ? -11.911 3.769 27.943 1.00 72.38 132 GLY A O 1
ATOM 1086 N N . GLY A 1 133 ? -11.426 5.379 26.449 1.00 73.12 133 GLY A N 1
ATOM 1087 C CA . GLY A 1 133 ? -12.212 6.426 27.111 1.00 73.12 133 GLY A CA 1
ATOM 1088 C C . GLY A 1 133 ? -13.716 6.132 27.130 1.00 73.12 133 GLY A C 1
ATOM 1089 O O . GLY A 1 133 ? -14.382 6.329 28.145 1.00 73.12 133 GLY A O 1
ATOM 1090 N N . LYS A 1 134 ? -14.267 5.582 26.041 1.00 69.31 134 LYS A N 1
ATOM 1091 C CA . LYS A 1 134 ? -15.684 5.186 25.981 1.00 69.31 134 LYS A CA 1
ATOM 1092 C C . LYS A 1 134 ? -15.993 3.968 26.843 1.00 69.31 134 LYS A C 1
ATOM 1094 O O . LYS A 1 134 ? -17.080 3.897 27.407 1.00 69.31 134 LYS A O 1
ATOM 1099 N N . MET A 1 135 ? -15.043 3.051 27.020 1.00 68.31 135 MET A N 1
ATOM 1100 C CA . MET A 1 135 ? -15.204 1.891 27.898 1.00 68.31 135 MET A CA 1
ATOM 1101 C C . MET A 1 135 ? -15.387 2.286 29.371 1.00 68.31 135 MET A C 1
ATOM 1103 O O . MET A 1 135 ? -16.128 1.618 30.088 1.00 68.31 135 MET A O 1
ATOM 1107 N N . GLN A 1 136 ? -14.799 3.403 29.807 1.00 67.44 136 GLN A N 1
ATOM 1108 C CA . GLN A 1 136 ? -15.002 3.946 31.157 1.00 67.44 136 GLN A CA 1
ATOM 1109 C C . GLN A 1 136 ? -16.408 4.541 31.349 1.00 67.44 136 GLN A C 1
ATOM 1111 O O . GLN A 1 136 ? -16.935 4.538 32.456 1.00 67.44 136 GLN A O 1
ATOM 1116 N N . GLN A 1 137 ? -17.046 4.996 30.265 1.00 64.88 137 GLN A N 1
ATOM 1117 C CA . GLN A 1 137 ? -18.410 5.545 30.249 1.00 64.88 137 GLN A CA 1
ATOM 1118 C C . GLN A 1 137 ? -19.483 4.484 29.937 1.00 64.88 137 GLN A C 1
ATOM 1120 O O . GLN A 1 137 ? -20.677 4.753 30.023 1.00 64.88 137 GLN A O 1
ATOM 1125 N N . LEU A 1 138 ? -19.087 3.253 29.597 1.00 63.59 138 LEU A N 1
ATOM 1126 C CA . LEU A 1 138 ? -20.008 2.151 29.305 1.00 63.59 138 LEU A CA 1
ATOM 1127 C C . LEU A 1 138 ? -20.933 1.707 30.467 1.00 63.59 138 LEU A C 1
ATOM 1129 O O . LEU A 1 138 ? -22.016 1.204 30.150 1.00 63.59 138 LEU A O 1
ATOM 1133 N N . PRO A 1 139 ? -20.577 1.823 31.769 1.00 64.06 139 PRO A N 1
ATOM 1134 C CA . PRO A 1 139 ? -21.469 1.395 32.846 1.00 64.06 139 PRO A CA 1
ATOM 1135 C C . PRO A 1 139 ? -22.687 2.309 33.035 1.00 64.06 139 PRO A C 1
ATOM 1137 O O . PRO A 1 139 ? -23.677 1.861 33.602 1.00 64.06 139 PRO A O 1
ATOM 1140 N N . THR A 1 140 ? -22.662 3.544 32.522 1.00 74.44 140 THR A N 1
ATOM 1141 C CA . THR A 1 140 ? -23.774 4.506 32.645 1.00 74.44 140 THR A CA 1
ATOM 1142 C C . THR A 1 140 ? -24.760 4.457 31.470 1.00 74.44 140 THR A C 1
ATOM 1144 O O . THR A 1 140 ? -25.745 5.192 31.457 1.00 74.44 140 THR A O 1
ATOM 1147 N N . MET A 1 141 ? -24.527 3.594 30.471 1.00 74.00 141 MET A N 1
ATOM 1148 C CA . MET A 1 141 ? -25.361 3.499 29.268 1.00 74.00 141 MET A CA 1
ATOM 1149 C C . MET A 1 141 ? -26.438 2.399 29.353 1.00 74.00 141 MET A C 1
ATOM 1151 O O . MET A 1 141 ? -26.191 1.343 29.940 1.00 74.00 141 MET A O 1
ATOM 1155 N N . PRO A 1 142 ? -27.593 2.573 28.671 1.00 79.25 142 PRO A N 1
ATOM 1156 C CA . PRO A 1 142 ? -28.632 1.547 28.570 1.00 79.25 142 PRO A CA 1
ATOM 1157 C C . PRO A 1 142 ? -28.109 0.224 27.993 1.00 79.25 142 PRO A C 1
ATOM 1159 O O . PRO A 1 142 ? -27.331 0.214 27.031 1.00 79.25 142 PRO A O 1
ATOM 1162 N N . GLU A 1 143 ? -28.584 -0.906 28.526 1.00 74.06 143 GLU A N 1
ATOM 1163 C CA . GLU A 1 143 ? -28.050 -2.241 28.218 1.00 74.06 143 GLU A CA 1
ATOM 1164 C C . GLU A 1 143 ? -28.061 -2.604 26.724 1.00 74.06 143 GLU A C 1
ATOM 1166 O O . GLU A 1 143 ? -27.102 -3.202 26.226 1.00 74.06 143 GLU A O 1
ATOM 1171 N N . ALA A 1 144 ? -29.112 -2.212 25.996 1.00 75.81 144 ALA A N 1
ATOM 1172 C CA . ALA A 1 144 ? -29.245 -2.470 24.561 1.00 75.81 144 ALA A CA 1
ATOM 1173 C C . ALA A 1 144 ? -28.155 -1.751 23.742 1.00 75.81 144 ALA A C 1
ATOM 1175 O O . ALA A 1 144 ? -27.521 -2.348 22.871 1.00 75.81 144 ALA A O 1
ATOM 1176 N N . ARG A 1 145 ? -27.863 -0.488 24.084 1.00 74.12 145 ARG A N 1
ATOM 1177 C CA . ARG A 1 145 ? -26.814 0.316 23.438 1.00 74.12 145 ARG A CA 1
ATOM 1178 C C . ARG A 1 145 ? -25.424 -0.210 23.803 1.00 74.12 145 ARG A C 1
ATOM 1180 O O . ARG A 1 145 ? -24.562 -0.330 22.936 1.00 74.12 145 ARG A O 1
ATOM 1187 N N . ARG A 1 146 ? -25.229 -0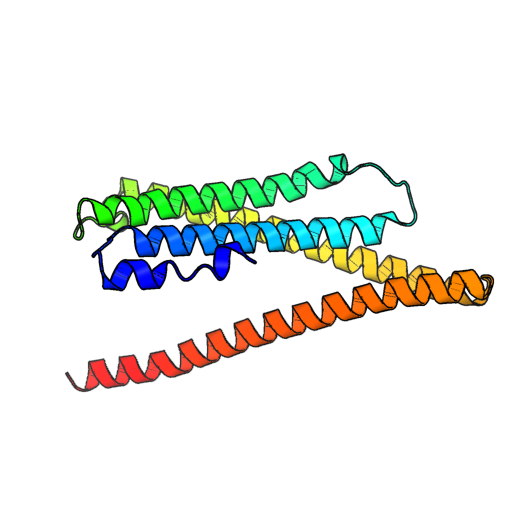.622 25.060 1.00 76.12 146 ARG A N 1
ATOM 1188 C CA . ARG A 1 146 ? -23.978 -1.218 25.554 1.00 76.12 146 ARG A CA 1
ATOM 1189 C C . ARG A 1 146 ? -23.598 -2.499 24.802 1.00 76.12 146 ARG A C 1
ATOM 1191 O O . ARG A 1 146 ? -22.433 -2.658 24.442 1.00 76.12 146 ARG A O 1
ATOM 1198 N N . ARG A 1 147 ? -24.549 -3.412 24.547 1.00 72.38 147 ARG A N 1
ATOM 1199 C CA . ARG A 1 147 ? -24.276 -4.649 23.780 1.00 72.38 147 ARG A CA 1
ATOM 1200 C C . ARG A 1 147 ? -23.870 -4.358 22.337 1.00 72.38 147 ARG A C 1
ATOM 1202 O O . ARG A 1 147 ? -22.918 -4.963 21.855 1.00 72.38 147 ARG A O 1
ATOM 1209 N N . HIS A 1 148 ? -24.547 -3.417 21.681 1.00 79.50 148 HIS A N 1
ATOM 1210 C CA . HIS A 1 148 ? -24.239 -3.037 20.303 1.00 79.50 148 HIS A CA 1
ATOM 1211 C C . HIS A 1 148 ? -22.811 -2.480 20.165 1.00 79.50 148 HIS A C 1
ATOM 1213 O O . HIS A 1 148 ? -22.027 -2.986 19.364 1.00 79.50 148 HIS A O 1
ATOM 1219 N N . TYR A 1 149 ? -22.429 -1.528 21.024 1.00 74.06 149 TY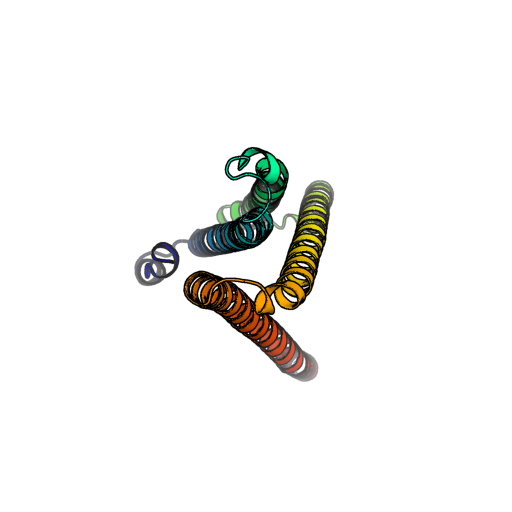R A N 1
ATOM 1220 C CA . TYR A 1 149 ? -21.075 -0.961 21.036 1.00 74.06 149 TYR A CA 1
ATOM 1221 C C . TYR A 1 149 ? -19.994 -2.002 21.358 1.00 74.06 149 TYR A C 1
ATOM 1223 O O . TYR A 1 149 ? -18.958 -2.036 20.695 1.00 74.06 149 TYR A O 1
ATOM 1231 N N . LYS A 1 150 ? -20.237 -2.897 22.330 1.00 75.69 150 LYS A N 1
ATOM 1232 C CA . LYS A 1 150 ? -19.316 -4.013 22.618 1.00 75.69 150 LYS A CA 1
ATOM 1233 C C . LYS A 1 150 ? -19.117 -4.916 21.397 1.00 75.69 150 LYS A C 1
ATOM 1235 O O . LYS A 1 150 ? -17.992 -5.339 21.149 1.00 75.69 150 LYS A O 1
ATOM 1240 N N . GLY A 1 151 ? -20.177 -5.175 20.629 1.00 79.69 151 GLY A N 1
ATOM 1241 C CA . GLY A 1 151 ? -20.109 -5.959 19.395 1.00 79.69 151 GLY A CA 1
ATOM 1242 C C . GLY A 1 151 ? -19.235 -5.310 18.318 1.00 79.69 151 GLY A C 1
ATOM 1243 O O . GLY A 1 151 ? -18.394 -5.989 17.730 1.00 79.69 151 GLY A O 1
ATOM 1244 N N . ILE A 1 152 ? -19.377 -4.000 18.096 1.00 79.81 152 ILE A N 1
ATOM 1245 C CA . ILE A 1 152 ? -18.563 -3.250 17.122 1.00 79.81 152 ILE A CA 1
ATOM 1246 C C . ILE A 1 152 ? -17.084 -3.252 17.534 1.00 79.81 152 ILE A C 1
ATOM 1248 O O . ILE A 1 152 ? -16.218 -3.620 16.741 1.00 79.81 152 ILE A O 1
ATOM 1252 N N . ILE A 1 153 ? -16.792 -2.930 18.799 1.00 80.56 153 ILE A N 1
ATOM 1253 C CA . ILE A 1 153 ? -15.421 -2.912 19.335 1.00 80.56 153 ILE A CA 1
ATOM 1254 C C . ILE A 1 153 ? -14.771 -4.296 19.242 1.00 80.56 153 ILE A C 1
ATOM 1256 O O . ILE A 1 153 ? -13.600 -4.410 18.881 1.00 80.56 153 ILE A O 1
ATOM 1260 N N . PHE A 1 154 ? -15.518 -5.358 19.551 1.00 82.31 154 PHE A N 1
ATOM 1261 C CA . PHE A 1 154 ? -15.012 -6.723 19.454 1.00 82.31 154 PHE A CA 1
ATOM 1262 C C . PHE A 1 154 ? -14.647 -7.090 18.013 1.00 82.31 154 PHE A C 1
ATOM 1264 O O . PHE A 1 154 ? -13.550 -7.592 17.782 1.00 82.31 154 PHE A O 1
ATOM 1271 N N . ARG A 1 155 ? -15.518 -6.784 17.040 1.00 84.88 155 ARG A N 1
ATOM 1272 C CA . ARG A 1 155 ? -15.249 -7.035 15.613 1.00 84.88 155 ARG A CA 1
ATOM 1273 C C . ARG A 1 155 ? -14.002 -6.297 15.130 1.00 84.88 155 ARG A C 1
ATOM 1275 O O . ARG A 1 155 ? -13.169 -6.902 14.461 1.00 84.88 155 ARG A O 1
ATOM 1282 N N . PHE A 1 156 ? -13.840 -5.034 15.521 1.00 83.44 156 PHE A N 1
ATOM 1283 C CA . PHE A 1 156 ? -12.651 -4.244 15.204 1.00 83.44 156 PHE A CA 1
ATOM 1284 C C . PHE A 1 156 ? -11.372 -4.872 15.774 1.00 83.44 156 PHE A C 1
ATOM 1286 O O . PHE A 1 156 ? -10.414 -5.110 15.039 1.00 83.44 156 PHE A O 1
ATOM 1293 N N . LYS A 1 157 ? -11.367 -5.192 17.077 1.00 83.19 157 LYS A N 1
ATOM 1294 C CA . LYS A 1 157 ? -10.205 -5.808 17.737 1.00 83.19 157 LYS A CA 1
ATOM 1295 C C . LYS A 1 157 ? -9.872 -7.178 17.155 1.00 83.19 157 LYS A C 1
ATOM 1297 O O . LYS A 1 157 ? -8.696 -7.487 16.997 1.00 83.19 157 LYS A O 1
ATOM 1302 N N . PHE A 1 158 ? -10.885 -7.977 16.830 1.00 85.44 158 PHE A N 1
ATOM 1303 C CA . PHE A 1 158 ? -10.707 -9.281 16.203 1.00 85.44 158 PHE A CA 1
ATOM 1304 C C . PHE A 1 158 ? -10.049 -9.151 14.825 1.00 85.44 158 PHE A C 1
ATOM 1306 O O . PHE A 1 158 ? -9.021 -9.778 14.586 1.00 85.44 158 PHE A O 1
ATOM 1313 N N . LEU A 1 159 ? -10.577 -8.282 13.952 1.00 87.12 159 LEU A N 1
ATOM 1314 C CA . LEU A 1 159 ? -10.020 -8.068 12.612 1.00 87.12 159 LEU A CA 1
ATOM 1315 C C . LEU A 1 159 ? -8.570 -7.561 12.669 1.00 87.12 159 LEU A C 1
ATOM 1317 O O . LEU A 1 159 ? -7.706 -8.030 11.927 1.00 87.12 159 LEU A O 1
ATOM 1321 N N . MET A 1 160 ? -8.292 -6.622 13.576 1.00 86.75 160 MET A N 1
ATOM 1322 C CA . MET A 1 160 ? -6.950 -6.078 13.772 1.00 86.75 160 MET A CA 1
ATOM 1323 C C . MET A 1 160 ? -5.964 -7.133 14.280 1.00 86.75 160 MET A C 1
ATOM 1325 O O . MET A 1 160 ? -4.852 -7.210 13.764 1.00 86.75 160 MET A O 1
ATOM 1329 N N . LEU A 1 161 ? -6.370 -7.966 15.245 1.00 85.62 161 LEU A N 1
ATOM 1330 C CA . LEU A 1 161 ? -5.530 -9.042 15.774 1.00 85.62 161 LEU A CA 1
ATOM 1331 C C . LEU A 1 161 ? -5.210 -10.068 14.691 1.00 85.62 161 LEU A C 1
ATOM 1333 O O . LEU A 1 161 ? -4.040 -10.357 14.472 1.00 85.62 161 LEU A O 1
ATOM 1337 N N . VAL A 1 162 ? -6.224 -10.550 13.965 1.00 88.31 162 VAL A N 1
ATOM 1338 C CA . VAL A 1 162 ? -6.033 -11.505 12.861 1.00 88.31 162 VAL A CA 1
ATOM 1339 C C . VAL A 1 162 ? -5.054 -10.952 11.828 1.00 88.31 162 VAL A C 1
ATOM 1341 O O . VAL A 1 162 ? -4.175 -11.672 11.360 1.00 88.31 162 VAL A O 1
ATOM 1344 N N . THR A 1 163 ? -5.158 -9.664 11.505 1.00 88.12 163 THR A N 1
ATOM 1345 C CA . THR A 1 163 ? -4.282 -9.055 10.500 1.00 88.12 163 THR A CA 1
ATOM 1346 C C . THR A 1 163 ? -2.859 -8.874 10.996 1.00 88.12 163 THR A C 1
ATOM 1348 O O . THR A 1 163 ? -1.923 -9.150 10.252 1.00 88.12 163 THR A O 1
ATOM 1351 N N . LEU A 1 164 ? -2.678 -8.473 12.254 1.00 85.31 164 LEU A N 1
ATOM 1352 C CA . LEU A 1 164 ? -1.353 -8.374 12.854 1.00 85.31 164 LEU A CA 1
ATOM 1353 C C . LEU A 1 164 ? -0.686 -9.751 12.943 1.00 85.31 164 LEU A C 1
ATOM 1355 O O . LEU A 1 164 ? 0.489 -9.876 12.617 1.00 85.31 164 LEU A O 1
ATOM 1359 N N . THR A 1 165 ? -1.435 -10.791 13.321 1.00 87.06 165 THR A N 1
ATOM 1360 C CA . THR A 1 165 ? -0.937 -12.171 13.338 1.00 87.06 165 THR A CA 1
ATOM 1361 C C . THR A 1 165 ? -0.572 -12.640 11.931 1.00 87.06 165 THR A C 1
ATOM 1363 O O . THR A 1 165 ? 0.506 -13.190 11.742 1.00 87.06 165 THR A O 1
ATOM 1366 N N . CYS A 1 166 ? -1.410 -12.371 10.926 1.00 88.81 166 CYS A N 1
ATOM 1367 C CA . CYS A 1 166 ? -1.119 -12.693 9.526 1.00 88.81 166 CYS A CA 1
ATOM 1368 C C . CYS A 1 166 ? 0.148 -11.984 9.012 1.00 88.81 166 CYS A C 1
ATOM 1370 O O . CYS A 1 166 ? 1.027 -12.619 8.425 1.00 88.81 166 CYS A O 1
ATOM 1372 N N . ALA A 1 167 ? 0.289 -10.686 9.294 1.00 86.38 167 ALA A N 1
ATOM 1373 C CA . ALA A 1 167 ? 1.469 -9.911 8.927 1.00 86.38 167 ALA A CA 1
ATOM 1374 C C . ALA A 1 167 ? 2.730 -10.423 9.642 1.00 86.38 167 ALA A C 1
ATOM 1376 O O . ALA A 1 167 ? 3.759 -10.625 9.003 1.00 86.38 167 ALA A O 1
ATOM 1377 N N . ALA A 1 168 ? 2.641 -10.700 10.947 1.00 87.50 168 ALA A N 1
ATOM 1378 C CA . ALA A 1 168 ? 3.749 -11.236 11.731 1.00 87.50 168 ALA A CA 1
ATOM 1379 C C . ALA A 1 168 ? 4.197 -12.606 11.210 1.00 87.50 168 ALA A C 1
ATOM 1381 O O . ALA A 1 168 ? 5.389 -12.812 11.005 1.00 87.50 168 ALA A O 1
ATOM 1382 N N . MET A 1 169 ? 3.254 -13.512 10.932 1.00 88.75 169 MET A N 1
ATOM 1383 C CA . MET A 1 169 ? 3.566 -14.813 10.334 1.00 88.75 169 MET A CA 1
ATOM 1384 C C . MET A 1 169 ? 4.272 -14.642 8.988 1.00 88.75 169 MET A C 1
ATOM 1386 O O . MET A 1 169 ? 5.319 -15.245 8.785 1.00 88.75 169 MET A O 1
ATOM 1390 N N . THR A 1 170 ? 3.762 -13.777 8.105 1.00 89.50 170 THR A N 1
ATOM 1391 C CA . THR A 1 170 ? 4.386 -13.497 6.799 1.00 89.50 170 THR A CA 1
ATOM 1392 C C . THR A 1 170 ? 5.842 -13.046 6.947 1.00 89.50 170 THR A C 1
ATOM 1394 O O . THR A 1 170 ? 6.720 -13.580 6.275 1.00 89.50 170 THR A O 1
ATOM 1397 N N . VAL A 1 171 ? 6.119 -12.105 7.856 1.00 89.75 171 VAL A N 1
ATOM 1398 C CA . VAL A 1 171 ? 7.481 -11.597 8.093 1.00 89.75 171 VAL A CA 1
ATOM 1399 C C . VAL A 1 171 ? 8.383 -12.671 8.701 1.00 89.75 171 VAL A C 1
ATOM 1401 O O . VAL A 1 171 ? 9.522 -12.820 8.268 1.00 89.75 171 VAL A O 1
ATOM 1404 N N . ILE A 1 172 ? 7.885 -13.452 9.664 1.00 88.00 172 ILE A N 1
ATOM 1405 C CA . ILE A 1 172 ? 8.644 -14.551 10.276 1.00 88.00 172 ILE A CA 1
ATOM 1406 C C . ILE A 1 172 ? 9.019 -15.588 9.214 1.00 88.00 172 ILE A C 1
ATOM 1408 O O . ILE A 1 172 ? 10.192 -15.932 9.097 1.00 88.00 172 ILE A O 1
ATOM 1412 N N . PHE A 1 173 ? 8.060 -16.050 8.407 1.00 87.38 173 PHE A N 1
ATOM 1413 C CA . PHE A 1 173 ? 8.332 -17.010 7.336 1.00 87.38 173 PHE A CA 1
ATOM 1414 C C . PHE A 1 173 ? 9.285 -16.447 6.283 1.00 87.38 173 PHE A C 1
ATOM 1416 O O . PHE A 1 173 ? 10.167 -17.166 5.821 1.00 87.38 173 PHE A O 1
ATOM 1423 N N . PHE A 1 174 ? 9.160 -15.164 5.939 1.00 86.62 174 PHE A N 1
ATOM 1424 C CA . PHE A 1 174 ? 10.104 -14.509 5.041 1.00 86.62 174 PHE A CA 1
ATOM 1425 C C . PHE A 1 174 ? 11.529 -14.544 5.605 1.00 86.62 174 PHE A C 1
ATOM 1427 O O . PHE A 1 174 ? 12.439 -14.992 4.916 1.00 86.62 174 PHE A O 1
ATOM 1434 N N . ILE A 1 175 ? 11.725 -14.151 6.868 1.00 87.94 175 ILE A N 1
ATOM 1435 C CA . ILE A 1 175 ? 13.043 -14.174 7.520 1.00 87.94 175 ILE A CA 1
ATOM 1436 C C . ILE A 1 175 ? 13.593 -15.601 7.592 1.00 87.94 175 ILE A C 1
ATOM 1438 O O . ILE A 1 175 ? 14.754 -15.814 7.260 1.00 87.94 175 ILE A O 1
ATOM 1442 N N . LEU A 1 176 ? 12.776 -16.585 7.978 1.00 85.44 176 LEU A N 1
ATOM 1443 C CA . LEU A 1 176 ? 13.195 -17.988 8.038 1.00 85.44 176 LEU A CA 1
ATOM 1444 C C . LEU A 1 176 ? 13.635 -18.512 6.668 1.00 85.44 176 LEU A C 1
ATOM 1446 O O . LEU A 1 176 ? 14.658 -19.189 6.584 1.00 85.44 176 LEU A O 1
ATOM 1450 N N . ASN A 1 177 ? 12.914 -18.167 5.599 1.00 84.12 177 ASN A N 1
ATOM 1451 C CA . ASN A 1 177 ? 13.305 -18.530 4.239 1.00 84.12 177 ASN A CA 1
ATOM 1452 C C . ASN A 1 177 ? 14.624 -17.865 3.841 1.00 84.12 177 ASN A C 1
ATOM 1454 O O . ASN A 1 177 ? 15.519 -18.553 3.364 1.00 84.12 177 ASN A O 1
ATOM 1458 N N . GLN A 1 178 ? 14.798 -16.567 4.100 1.00 80.69 178 GLN A N 1
ATOM 1459 C CA . GLN A 1 178 ? 16.057 -15.876 3.801 1.00 80.69 178 GLN A CA 1
ATOM 1460 C C . GLN A 1 178 ? 17.236 -16.498 4.566 1.00 80.69 178 GLN A C 1
ATOM 1462 O O . GLN A 1 178 ? 18.256 -16.835 3.972 1.00 80.69 178 GLN A O 1
ATOM 1467 N N . VAL A 1 179 ? 17.075 -16.740 5.869 1.00 81.06 179 VAL A N 1
ATOM 1468 C CA . VAL A 1 179 ? 18.108 -17.350 6.723 1.00 81.06 179 VAL A CA 1
ATOM 1469 C C . VAL A 1 179 ? 18.391 -18.805 6.347 1.00 81.06 179 VAL A C 1
ATOM 1471 O O . VAL A 1 179 ? 19.510 -19.255 6.549 1.00 81.06 179 VAL A O 1
ATOM 1474 N N . SER A 1 180 ? 17.428 -19.541 5.787 1.00 75.19 180 SER A N 1
ATOM 1475 C CA . SER A 1 180 ? 17.647 -20.917 5.308 1.00 75.19 180 SER A CA 1
ATOM 1476 C C . SER A 1 180 ? 18.339 -20.957 3.941 1.00 75.19 180 SER A C 1
ATOM 1478 O O . SER A 1 180 ? 19.130 -21.858 3.675 1.00 75.19 180 SER A O 1
ATOM 1480 N N . ILE A 1 181 ? 18.070 -19.972 3.080 1.00 65.12 181 ILE A N 1
ATOM 1481 C CA . ILE A 1 181 ? 18.616 -19.875 1.719 1.00 65.12 181 ILE A CA 1
ATOM 1482 C C . ILE A 1 181 ? 20.070 -19.372 1.727 1.00 65.12 181 ILE A C 1
ATOM 1484 O O . ILE A 1 181 ? 20.905 -19.906 1.000 1.00 65.12 181 ILE A O 1
ATOM 1488 N N . ILE A 1 182 ? 20.409 -18.403 2.585 1.00 62.75 182 ILE A N 1
ATOM 1489 C CA . ILE A 1 182 ? 21.766 -17.832 2.705 1.00 62.75 182 ILE A CA 1
ATOM 1490 C C . ILE A 1 182 ? 22.869 -18.895 2.940 1.00 62.75 182 ILE A C 1
ATOM 1492 O O . ILE A 1 182 ? 23.843 -18.903 2.188 1.00 62.75 182 ILE A O 1
ATOM 1496 N N . PRO A 1 183 ? 22.764 -19.825 3.911 1.00 60.25 183 PRO A N 1
ATOM 1497 C CA . PRO A 1 183 ? 23.782 -20.853 4.132 1.00 60.25 183 PRO A CA 1
ATOM 1498 C C . PRO A 1 183 ? 23.819 -21.928 3.035 1.00 60.25 183 PRO A C 1
ATOM 1500 O O . PRO A 1 183 ? 24.840 -22.603 2.893 1.00 60.25 183 PRO A O 1
ATOM 1503 N N . LEU A 1 184 ? 22.746 -22.094 2.252 1.00 59.91 184 LEU A N 1
ATOM 1504 C CA . LEU A 1 184 ? 22.698 -23.033 1.128 1.00 59.91 184 LEU A CA 1
ATOM 1505 C C . LEU A 1 184 ? 23.419 -22.463 -0.104 1.00 59.91 184 LEU A C 1
ATOM 1507 O O . LEU A 1 184 ? 24.181 -23.182 -0.743 1.00 59.91 184 LEU A O 1
ATOM 1511 N N . ILE A 1 185 ? 23.273 -21.158 -0.365 1.00 59.78 185 ILE A N 1
ATOM 1512 C CA . ILE A 1 185 ? 24.038 -20.435 -1.395 1.00 59.78 185 ILE A CA 1
ATOM 1513 C C . ILE A 1 185 ? 25.533 -20.417 -1.045 1.00 59.78 185 ILE A C 1
ATOM 1515 O O . ILE A 1 185 ? 26.357 -20.755 -1.889 1.00 59.78 185 ILE A O 1
ATOM 1519 N N . ILE A 1 186 ? 25.888 -20.128 0.213 1.00 60.16 186 ILE A N 1
ATOM 1520 C CA . ILE A 1 186 ? 27.292 -20.136 0.666 1.00 60.16 186 ILE A CA 1
ATOM 1521 C C . ILE A 1 186 ? 27.928 -21.531 0.514 1.00 60.16 186 ILE A C 1
ATOM 1523 O O . ILE A 1 186 ? 29.078 -21.633 0.101 1.00 60.16 186 ILE A O 1
ATOM 1527 N N . ASN A 1 187 ? 27.197 -22.616 0.802 1.00 57.44 187 ASN A N 1
ATOM 1528 C CA . ASN A 1 187 ? 27.714 -23.980 0.615 1.00 57.44 187 ASN A CA 1
ATOM 1529 C C . ASN A 1 187 ? 27.842 -24.405 -0.856 1.00 57.44 187 ASN A C 1
ATOM 1531 O O . ASN A 1 187 ? 28.643 -25.292 -1.147 1.00 57.44 187 ASN A O 1
ATOM 1535 N N . MET A 1 188 ? 27.064 -23.816 -1.769 1.00 58.88 188 MET A N 1
ATOM 1536 C CA . MET A 1 188 ? 27.205 -24.072 -3.205 1.00 58.88 188 MET A CA 1
ATOM 1537 C C . MET A 1 188 ? 28.394 -23.312 -3.810 1.00 58.88 188 MET A C 1
ATOM 1539 O O . MET A 1 188 ? 29.109 -23.903 -4.610 1.00 58.88 188 MET A O 1
ATOM 1543 N N . ASP A 1 189 ? 28.663 -22.071 -3.383 1.00 57.50 189 ASP A N 1
ATOM 1544 C CA . ASP A 1 189 ? 29.831 -21.283 -3.835 1.00 57.50 189 ASP A CA 1
ATOM 1545 C C . ASP A 1 189 ? 31.175 -21.819 -3.295 1.00 57.50 189 ASP A C 1
ATOM 1547 O O . ASP A 1 189 ? 32.222 -21.588 -3.886 1.00 57.50 189 ASP A O 1
ATOM 1551 N N . LEU A 1 190 ? 31.169 -22.544 -2.169 1.00 54.47 190 LEU A N 1
ATOM 1552 C CA . LEU A 1 190 ? 32.371 -23.165 -1.585 1.00 54.47 190 LEU A CA 1
ATOM 1553 C C . LEU A 1 190 ? 32.711 -24.551 -2.166 1.00 54.47 190 LEU A C 1
ATOM 1555 O O . LEU A 1 190 ? 33.793 -25.064 -1.889 1.00 54.47 190 LEU A O 1
ATOM 1559 N N . ASN A 1 191 ? 31.801 -25.162 -2.932 1.00 51.53 191 ASN A N 1
ATOM 1560 C CA . ASN A 1 191 ? 31.964 -26.497 -3.529 1.00 51.53 191 ASN A CA 1
ATOM 1561 C C . ASN A 1 191 ? 32.024 -26.485 -5.073 1.00 51.53 191 ASN A C 1
ATOM 1563 O O . ASN A 1 191 ? 32.005 -27.561 -5.677 1.00 51.53 191 ASN A O 1
ATOM 1567 N N . GLY A 1 192 ? 32.074 -25.306 -5.703 1.00 44.41 192 GLY A N 1
ATOM 1568 C CA . GLY A 1 192 ? 32.314 -25.116 -7.142 1.00 44.41 192 GLY A CA 1
ATOM 1569 C C . GLY A 1 192 ? 33.704 -24.558 -7.408 1.00 44.41 192 GLY A C 1
ATOM 1570 O O . GLY A 1 192 ? 34.289 -24.946 -8.443 1.00 44.41 192 GLY A O 1
#

Sequence (192 aa):
MTFLNVPVEWLSLGLEWTWMLLFEDVRQGIFYSTLFCFWIIFCGEHLMDQSQRNRLSVYWWQVGLVVFGSSVLLIFDLSDRGVHLTNPFYSVWASEIGTKVSITFIIVAGISVCLYFLSLCRMVHCVFRNIGGKMQQLPTMPEARRRHYKGIIFRFKFLMLVTLTCAAMTVIFFILNQVSIIPLIINMDLNG

Secondary structure (DSSP, 8-state):
-TTTTS-GGGGGGTS--TTHHHHHHHHHHHHHHHHHHHHHHHHHHHHHTTT-S--HHHHHHHHHHHHHHHHHHHHHHHHHHHHHTT-TT--GGGSHHHHHHHHHHHHHHHHHHHHHHHHHHHHHHHHHHHHHHHHHHGGGS-HHHHHHHHHHHHHHHHHHHHHHHHHHHHHHHHHHHHHHHHHHHHHHHT--

pLDDT: mean 78.46, std 11.85, range [44.41, 93.62]

Nearest PDB structures (foldseek):
  8tzr-assembly1_B  TM=9.531E-01  e=3.064E-14  Homo sapiens
  8tzs-assembly1_A  TM=7.864E-01  e=2.722E-11  Homo sapiens